Protein AF-A0A7R9ATJ9-F1 (afdb_monomer)

Sequence (323 aa):
MMVIVSMRVIVSVMVIVSMRVIVMWLLVLSDDCGQEHLTKCAQPLRVFTDNSEFGLVSTVEELVQICPDLNQGLHCIDRYTRRCMTEQQRFHFNHLYNGTNIVIHEICREGPYQTEFLRHAPCMQEVRTDYEECAKSYQQKIQKMTELRNTSDSTSSNGGEAKLRTVCCSFQEYLRCSQTAVLMKCGEESAKFTENFLDRVASSLLQLANALVVLSLTAEDGEIEVRILVGYERERELKRERVKKETRDEIERETKNKGHERQYRDERERRNRKKKKDRQESKGKKETQEKETIEEERIEREIKACRRKREKNIRGKKETQEK

Secondary structure (DSSP, 8-state):
-HHHHHHHHHHHHHHHHHHHHHHHHHHHT----SHHHHHHHHGGGGGGTSTTTTT---SHHHHHHHHHHHHHHHHHHHHHHHHHS-HHHHHHHHHHHHHHHHHHHHHSSSSHHHHHHHHHHHHHHHTHHHHHHHHHHHHHHHHHHHHGGGSS-S--TTHHHHHHHHHHHHHHHHHHHHHHHHHHHH-HHHHHHHHHHHHHHHHHHHHHHHHHHHHTTSSS-TTHHHHHHHHHHHHHHHHHHHHHHHHHHHHHHHHHHHHHHHHHHHHHHHHHHHHHHHHHHHHHHHHHHHHHHHHHHHHHHHHHHHHHHHHHHHHHHHHTS--

Mean predicted aligned error: 17.89 Å

Solvent-accessible surface area (backbone atoms only — not comparable to full-atom values): 17261 Å² total; per-residue (Å²): 112,68,69,62,54,52,52,52,51,54,53,52,52,51,53,53,52,50,51,51,52,51,50,51,54,57,58,72,65,62,72,77,69,47,70,67,49,56,51,60,25,49,51,58,49,35,46,77,67,35,47,84,38,31,40,77,56,46,48,71,71,52,44,66,66,47,37,61,50,36,53,49,17,54,53,40,45,55,51,46,38,68,71,66,38,54,74,68,55,31,53,50,50,49,63,31,41,42,40,39,54,49,52,52,55,43,54,65,33,96,48,74,60,24,54,54,46,47,72,39,16,58,54,44,37,71,42,24,70,52,32,37,51,28,46,49,56,33,50,52,56,55,49,55,59,62,61,61,59,82,79,60,82,96,81,56,94,59,57,63,57,55,50,51,49,51,53,54,52,41,47,54,49,30,50,51,46,41,24,49,49,33,34,76,76,63,32,65,70,46,14,55,50,49,40,59,51,46,53,35,37,50,51,17,47,50,46,46,51,48,48,51,54,48,57,70,64,40,80,81,52,93,68,63,69,64,55,60,56,52,49,54,51,52,53,51,49,56,50,50,53,48,51,53,49,53,54,52,55,50,53,51,52,52,52,54,50,55,49,52,52,50,53,54,49,54,54,51,50,51,54,51,53,49,55,52,49,55,51,52,52,54,49,51,53,50,55,51,53,52,52,51,52,53,51,51,56,48,52,51,50,52,51,54,52,51,51,53,53,51,53,52,52,54,52,53,54,54,66,65,73,77,115

Radius of gyration: 47.03 Å; Cα contacts (8 Å, |Δi|>4): 165; chains: 1; bounding box: 96×65×177 Å

Organism: Timema shepardi (NCBI:txid629360)

Structure (mmCIF, N/CA/C/O backbone):
data_AF-A0A7R9ATJ9-F1
#
_entry.id   AF-A0A7R9ATJ9-F1
#
loop_
_atom_site.group_PDB
_atom_site.id
_atom_site.type_symbol
_atom_site.label_atom_id
_atom_site.label_alt_id
_atom_site.label_comp_id
_atom_site.label_asym_id
_atom_site.label_entity_id
_atom_site.label_seq_id
_atom_site.pdbx_PDB_ins_code
_atom_site.Cartn_x
_atom_site.Cartn_y
_atom_site.Cartn_z
_atom_site.occupancy
_atom_site.B_iso_or_equiv
_atom_site.auth_seq_id
_atom_site.auth_comp_id
_atom_site.auth_asym_id
_atom_site.auth_atom_id
_atom_site.pdbx_PDB_model_num
ATOM 1 N N . MET A 1 1 ? 26.937 -40.552 -62.631 1.00 58.06 1 MET A N 1
ATOM 2 C CA . MET A 1 1 ? 27.222 -39.165 -62.187 1.00 58.06 1 MET A CA 1
ATOM 3 C C . MET A 1 1 ? 25.966 -38.398 -61.771 1.00 58.06 1 MET A C 1
ATOM 5 O O . MET A 1 1 ? 25.966 -37.891 -60.660 1.00 58.06 1 MET A O 1
ATOM 9 N N . MET A 1 2 ? 24.890 -38.358 -62.571 1.00 59.72 2 MET A N 1
ATOM 10 C CA . MET A 1 2 ? 23.675 -37.576 -62.245 1.00 59.72 2 MET A CA 1
ATOM 11 C C . MET A 1 2 ? 23.005 -37.955 -60.909 1.00 59.72 2 MET A C 1
ATOM 13 O O . MET A 1 2 ? 22.681 -37.072 -60.125 1.00 59.72 2 MET A O 1
ATOM 17 N N . VAL A 1 3 ? 22.902 -39.248 -60.580 1.00 60.78 3 VAL A N 1
ATOM 18 C CA . VAL A 1 3 ? 22.277 -39.725 -59.323 1.00 60.78 3 VAL A CA 1
ATOM 19 C C . VAL A 1 3 ? 23.015 -39.238 -58.064 1.00 60.78 3 VAL A C 1
ATOM 21 O O . VAL A 1 3 ? 22.397 -38.893 -57.060 1.00 60.78 3 VAL A O 1
ATOM 24 N N . ILE A 1 4 ? 24.346 -39.139 -58.133 1.00 65.38 4 ILE A N 1
ATOM 25 C CA . ILE A 1 4 ? 25.195 -38.699 -57.014 1.00 65.38 4 ILE A CA 1
ATOM 26 C C . ILE A 1 4 ? 25.041 -37.189 -56.781 1.00 65.38 4 ILE A C 1
ATOM 28 O O . ILE A 1 4 ? 25.052 -36.730 -55.640 1.00 65.38 4 ILE A O 1
ATOM 32 N N . VAL A 1 5 ? 24.867 -36.416 -57.857 1.00 68.25 5 VAL A N 1
ATOM 33 C CA . VAL A 1 5 ? 24.616 -34.970 -57.779 1.00 68.25 5 VAL A CA 1
ATOM 34 C C . VAL A 1 5 ? 23.243 -34.710 -57.158 1.00 68.25 5 VAL A C 1
ATOM 36 O O . VAL A 1 5 ? 23.140 -33.904 -56.238 1.00 68.25 5 VAL A O 1
ATOM 39 N N . SER A 1 6 ? 22.214 -35.460 -57.562 1.00 71.19 6 SER A N 1
ATOM 40 C CA . SER A 1 6 ? 20.868 -35.347 -56.987 1.00 71.19 6 SER A CA 1
ATOM 41 C C . SER A 1 6 ? 20.822 -35.707 -55.497 1.00 71.19 6 SER A C 1
ATOM 43 O O . SER A 1 6 ? 20.226 -34.964 -54.721 1.00 71.19 6 SER A O 1
ATOM 45 N N . MET A 1 7 ? 21.503 -36.775 -55.055 1.00 70.94 7 MET A N 1
ATOM 46 C CA . MET A 1 7 ? 21.584 -37.109 -53.621 1.00 70.94 7 MET A CA 1
ATOM 47 C C . MET A 1 7 ? 22.279 -36.014 -52.802 1.00 70.94 7 MET A C 1
ATOM 49 O O . MET A 1 7 ? 21.826 -35.693 -5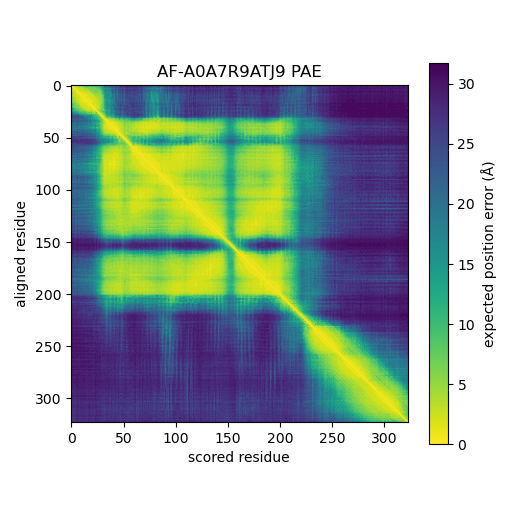1.707 1.00 70.94 7 MET A O 1
ATOM 53 N N . ARG A 1 8 ? 23.345 -35.399 -53.329 1.00 79.19 8 ARG A N 1
ATOM 54 C CA . ARG A 1 8 ? 24.054 -34.307 -52.641 1.00 79.19 8 ARG A CA 1
ATOM 55 C C . ARG A 1 8 ? 23.192 -33.058 -52.470 1.00 79.19 8 ARG A C 1
ATOM 57 O O . ARG A 1 8 ? 23.232 -32.440 -51.408 1.00 79.19 8 ARG A O 1
ATOM 64 N N . VAL A 1 9 ? 22.386 -32.722 -53.477 1.00 80.56 9 VAL A N 1
ATOM 65 C CA . VAL A 1 9 ? 21.443 -31.595 -53.407 1.00 80.56 9 VAL A CA 1
ATOM 66 C C . VAL A 1 9 ? 20.355 -31.862 -52.365 1.00 80.56 9 VAL A C 1
ATOM 68 O O . VAL A 1 9 ? 20.088 -31.000 -51.533 1.00 80.56 9 VAL A O 1
ATOM 71 N N . ILE A 1 10 ? 19.782 -33.070 -52.338 1.00 82.81 10 ILE A N 1
ATOM 72 C CA . ILE A 1 10 ? 18.728 -33.436 -51.377 1.00 82.81 10 ILE A CA 1
ATOM 73 C C . ILE A 1 10 ? 19.249 -33.394 -49.933 1.00 82.81 10 ILE A C 1
ATOM 75 O O . ILE A 1 10 ? 18.601 -32.811 -49.064 1.00 82.81 10 ILE A O 1
ATOM 79 N N . VAL A 1 11 ? 20.439 -33.950 -49.677 1.00 82.12 11 VAL A N 1
ATOM 80 C CA . VAL A 1 11 ? 21.060 -33.926 -48.341 1.00 82.12 11 VAL A CA 1
ATOM 81 C C . VAL A 1 11 ? 21.343 -32.489 -47.893 1.00 82.12 11 VAL A C 1
ATOM 83 O O . VAL A 1 11 ? 21.057 -32.139 -46.752 1.00 82.12 11 VAL A O 1
ATOM 86 N N . SER A 1 12 ? 21.838 -31.632 -48.791 1.00 84.19 12 SER A N 1
ATOM 87 C CA . SER A 1 12 ? 22.091 -30.221 -48.477 1.00 84.19 12 SER A CA 1
ATOM 88 C C . SER A 1 12 ? 20.807 -29.469 -48.115 1.00 84.19 12 SER A C 1
ATOM 90 O O . SER A 1 12 ? 20.779 -28.763 -47.108 1.00 84.19 12 SER A O 1
ATOM 92 N N . VAL A 1 13 ? 19.720 -29.673 -48.866 1.00 86.94 13 VAL A N 1
ATOM 93 C CA . VAL A 1 13 ? 18.420 -29.049 -48.574 1.00 86.94 13 VAL A CA 1
ATOM 94 C C . VAL A 1 13 ? 17.867 -29.526 -47.229 1.00 86.94 13 VAL A C 1
ATOM 96 O O . VAL A 1 13 ? 17.414 -28.699 -46.440 1.00 86.94 13 VAL A O 1
ATOM 99 N N . MET A 1 14 ? 17.955 -30.823 -46.917 1.00 83.62 14 MET A N 1
ATOM 100 C CA . MET A 1 14 ? 17.479 -31.343 -45.630 1.00 83.62 14 MET A CA 1
ATOM 101 C C . MET A 1 14 ? 18.255 -30.780 -44.436 1.00 83.62 14 MET A C 1
ATOM 103 O O . MET A 1 14 ? 17.630 -30.413 -43.445 1.00 83.62 14 MET A O 1
ATOM 107 N N . VAL A 1 15 ? 19.580 -30.630 -44.546 1.00 88.25 15 VAL A N 1
ATOM 108 C CA . VAL A 1 15 ? 20.411 -30.017 -43.492 1.00 88.25 15 VAL A CA 1
ATOM 109 C C . VAL A 1 15 ? 20.055 -28.542 -43.283 1.00 88.25 15 VAL A C 1
ATOM 111 O O . VAL A 1 15 ? 19.992 -28.069 -42.148 1.00 88.25 15 VAL A O 1
ATOM 114 N N . ILE A 1 16 ? 19.787 -27.800 -44.361 1.00 86.56 16 ILE A N 1
ATOM 115 C CA . ILE A 1 16 ? 19.386 -26.388 -44.268 1.00 86.56 16 ILE A CA 1
ATOM 116 C C . ILE A 1 16 ? 18.011 -26.264 -43.601 1.00 86.56 16 ILE A C 1
ATOM 118 O O . ILE A 1 16 ? 17.828 -25.415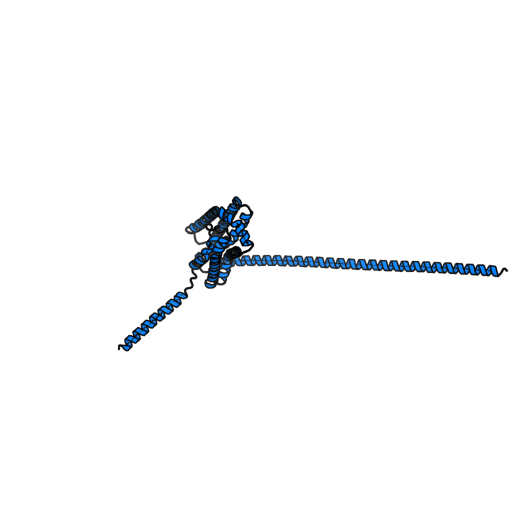 -42.728 1.00 86.56 16 ILE A O 1
ATOM 122 N N . VAL A 1 17 ? 17.052 -27.118 -43.971 1.00 87.12 17 VAL A N 1
ATOM 123 C CA . VAL A 1 17 ? 15.709 -27.129 -43.372 1.00 87.12 17 VAL A CA 1
ATOM 124 C C . VAL A 1 17 ? 15.774 -27.527 -41.899 1.00 87.12 17 VAL A C 1
ATOM 126 O O . VAL A 1 17 ? 15.180 -26.844 -41.069 1.00 87.12 17 VAL A O 1
ATOM 129 N N . SER A 1 18 ? 16.543 -28.558 -41.537 1.00 83.50 18 SER A N 1
ATOM 130 C CA . SER A 1 18 ? 16.691 -28.968 -40.138 1.00 83.50 18 SER A CA 1
ATOM 131 C C . SER A 1 18 ? 17.362 -27.885 -39.295 1.00 83.50 18 SER A C 1
ATOM 133 O O . SER A 1 18 ? 16.886 -27.591 -38.205 1.00 83.50 18 SER A O 1
ATOM 135 N N . MET A 1 19 ? 18.407 -27.224 -39.806 1.00 82.44 19 MET A N 1
ATOM 136 C CA . MET A 1 19 ? 19.040 -26.091 -39.122 1.00 82.44 19 MET A CA 1
ATOM 137 C C . MET A 1 19 ? 18.072 -24.918 -38.939 1.00 82.44 19 MET A C 1
ATOM 139 O O . MET A 1 19 ? 18.033 -24.327 -37.867 1.00 82.44 19 MET A O 1
ATOM 143 N N . ARG A 1 20 ? 17.242 -24.602 -39.942 1.00 83.62 20 ARG A N 1
ATOM 144 C CA . ARG A 1 20 ? 16.202 -23.561 -39.834 1.00 83.62 20 ARG A CA 1
ATOM 145 C C . ARG A 1 20 ? 15.162 -23.908 -38.768 1.00 83.62 20 ARG A C 1
ATOM 147 O O . ARG A 1 20 ? 14.797 -23.035 -37.988 1.00 83.62 20 ARG A O 1
ATOM 154 N N . VAL A 1 21 ? 14.724 -25.166 -38.705 1.00 82.62 21 VAL A N 1
ATOM 155 C CA . VAL A 1 21 ? 13.774 -25.651 -37.690 1.00 82.62 21 VAL A CA 1
ATOM 156 C C . VAL A 1 21 ? 14.395 -25.612 -36.292 1.00 82.62 21 VAL A C 1
ATOM 158 O O . VAL A 1 21 ? 13.744 -25.144 -35.364 1.00 82.62 21 VAL A O 1
ATOM 161 N N . ILE A 1 22 ? 15.658 -26.024 -36.144 1.00 80.25 22 ILE A N 1
ATOM 162 C CA . ILE A 1 22 ? 16.394 -25.986 -34.870 1.00 80.25 22 ILE A CA 1
ATOM 163 C C . ILE A 1 22 ? 16.614 -24.541 -34.404 1.00 80.25 22 ILE A C 1
ATOM 165 O O . ILE A 1 22 ? 16.367 -24.236 -33.244 1.00 80.25 22 ILE A O 1
ATOM 169 N N . VAL A 1 23 ? 17.020 -23.632 -35.296 1.00 76.44 23 VAL A N 1
ATOM 170 C CA . VAL A 1 23 ? 17.193 -22.204 -34.975 1.00 76.44 23 VAL A CA 1
ATOM 171 C C . VAL A 1 23 ? 15.856 -21.560 -34.605 1.00 76.44 23 VAL A C 1
ATOM 173 O O . VAL A 1 23 ? 15.795 -20.802 -33.646 1.00 76.44 23 VAL A O 1
ATOM 176 N N . MET A 1 24 ? 14.767 -21.894 -35.302 1.00 69.25 24 MET A N 1
ATOM 177 C CA . MET A 1 24 ? 13.427 -21.409 -34.963 1.00 69.25 24 MET A CA 1
ATOM 178 C C . MET A 1 24 ? 12.946 -21.953 -33.608 1.00 69.25 24 MET A C 1
ATOM 180 O O . MET A 1 24 ? 12.386 -21.199 -32.821 1.00 69.25 24 MET A O 1
ATOM 184 N N . TRP A 1 25 ? 13.224 -23.221 -33.291 1.00 69.06 25 TRP A N 1
ATOM 185 C CA . TRP A 1 25 ? 12.975 -23.799 -31.965 1.00 69.06 25 TRP A CA 1
ATOM 186 C C . TRP A 1 25 ? 13.804 -23.128 -30.861 1.00 69.06 25 TRP A C 1
ATOM 188 O O . TRP A 1 25 ? 13.274 -22.853 -29.788 1.00 69.06 25 TRP A O 1
ATOM 198 N N . LEU A 1 26 ? 15.078 -22.820 -31.125 1.00 58.72 26 LEU A N 1
ATOM 199 C CA . LEU A 1 26 ? 15.955 -22.113 -30.185 1.00 58.72 26 LEU A CA 1
ATOM 200 C C . LEU A 1 26 ? 15.514 -20.659 -29.961 1.00 58.72 26 LEU A C 1
ATOM 202 O O . LEU A 1 26 ? 15.586 -20.174 -28.837 1.00 58.72 26 LEU A O 1
ATOM 206 N N . LEU A 1 27 ? 15.008 -19.977 -30.993 1.00 56.59 27 LEU A N 1
ATOM 207 C CA . LEU A 1 27 ? 14.483 -18.611 -30.878 1.00 56.59 27 LEU A CA 1
ATOM 208 C C . LEU A 1 27 ? 13.169 -18.547 -30.087 1.00 56.59 27 LEU A C 1
ATOM 210 O O . LEU A 1 27 ? 12.958 -17.598 -29.341 1.00 56.59 27 LEU A O 1
ATOM 214 N N . VAL A 1 28 ? 12.305 -19.563 -30.194 1.00 57.53 28 VAL A N 1
ATOM 215 C CA . VAL A 1 28 ? 11.043 -19.648 -29.427 1.00 57.53 28 VAL A CA 1
ATOM 216 C C . VAL A 1 28 ? 11.284 -19.850 -27.917 1.00 57.53 28 VAL A C 1
ATOM 218 O O . VAL A 1 28 ? 10.409 -19.550 -27.110 1.00 57.53 28 VAL A O 1
ATOM 221 N N . LEU A 1 29 ? 12.482 -20.298 -27.521 1.00 54.94 29 LEU A N 1
ATOM 222 C CA . LEU A 1 29 ? 12.925 -20.436 -26.125 1.00 54.94 29 LEU A CA 1
ATOM 223 C C . LEU A 1 29 ? 13.593 -19.174 -25.554 1.00 54.94 29 LEU A C 1
ATOM 225 O O . LEU A 1 29 ? 14.040 -19.199 -24.408 1.00 54.94 29 LEU A O 1
ATOM 229 N N . SER A 1 30 ? 13.659 -18.078 -26.317 1.00 55.47 30 SER A N 1
ATOM 230 C CA . SER A 1 30 ? 14.059 -16.776 -25.783 1.00 55.47 30 SER A CA 1
ATOM 231 C C . SER A 1 30 ? 12.986 -16.267 -24.825 1.00 55.47 30 SER A C 1
ATOM 233 O O . SER A 1 30 ? 12.046 -15.582 -25.226 1.00 55.47 30 SER A O 1
ATOM 235 N N . ASP A 1 31 ? 13.132 -16.606 -23.550 1.00 59.31 31 ASP A N 1
ATOM 236 C CA . ASP A 1 31 ? 12.335 -16.013 -22.494 1.00 59.31 31 ASP A CA 1
ATOM 237 C C . ASP A 1 31 ? 12.673 -14.534 -22.352 1.00 59.31 31 ASP A C 1
ATOM 239 O O . ASP A 1 31 ? 13.778 -14.169 -21.951 1.00 59.31 31 ASP A O 1
ATOM 243 N N . ASP A 1 32 ? 11.709 -13.681 -22.702 1.00 69.69 32 ASP A N 1
ATOM 244 C CA . ASP A 1 32 ? 11.809 -12.233 -22.551 1.00 69.69 32 ASP A CA 1
ATOM 245 C C . ASP A 1 32 ? 11.694 -11.870 -21.060 1.00 69.69 32 ASP A C 1
ATOM 247 O O . ASP A 1 32 ? 10.651 -11.467 -20.541 1.00 69.69 32 ASP A O 1
ATOM 251 N N . CYS A 1 33 ? 12.786 -12.108 -20.334 1.00 80.12 33 CYS A N 1
ATOM 252 C CA . CYS A 1 33 ? 12.996 -11.686 -18.952 1.00 80.12 33 CYS A CA 1
ATOM 253 C C . CYS A 1 33 ? 13.596 -10.272 -18.876 1.00 80.12 33 CYS A C 1
ATOM 255 O O . CYS A 1 33 ? 14.267 -9.920 -17.906 1.00 80.12 33 CYS A O 1
ATOM 257 N N . GLY A 1 34 ? 13.383 -9.463 -19.918 1.00 75.19 34 GLY A N 1
ATOM 258 C CA . GLY A 1 34 ? 13.803 -8.074 -19.956 1.00 75.19 34 GLY A CA 1
ATOM 259 C C . GLY A 1 34 ? 12.913 -7.169 -19.102 1.00 75.19 34 GLY A C 1
ATOM 260 O O . GLY A 1 34 ? 11.724 -7.420 -18.895 1.00 75.19 34 GLY A O 1
ATOM 261 N N . GLN A 1 35 ? 13.477 -6.038 -18.673 1.00 70.56 35 GLN A N 1
ATOM 262 C CA . GLN A 1 35 ? 12.738 -4.983 -17.962 1.00 70.56 35 GLN A CA 1
ATOM 263 C C . GLN A 1 35 ? 11.580 -4.407 -18.792 1.00 70.56 35 GLN A C 1
ATOM 265 O O . GLN A 1 35 ? 10.575 -3.946 -18.246 1.00 70.56 35 GLN A O 1
ATOM 270 N N . GLU A 1 36 ? 11.693 -4.461 -20.119 1.00 76.75 36 GLU A N 1
ATOM 271 C CA . GLU A 1 36 ? 10.639 -4.047 -21.043 1.00 76.75 36 GLU A CA 1
ATOM 272 C C . GLU A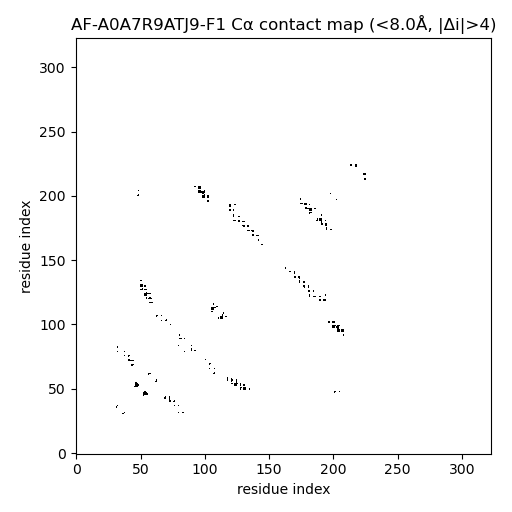 1 36 ? 9.369 -4.890 -20.865 1.00 76.75 36 GLU A C 1
ATOM 274 O O . GLU A 1 36 ? 8.263 -4.347 -20.830 1.00 76.75 36 GLU A O 1
ATOM 279 N N . HIS A 1 37 ? 9.511 -6.205 -20.683 1.00 81.12 37 HIS A N 1
ATOM 280 C CA . HIS A 1 37 ? 8.378 -7.101 -20.487 1.00 81.12 37 HIS A CA 1
ATOM 281 C C . HIS A 1 37 ? 7.674 -6.841 -19.149 1.00 81.12 37 HIS A C 1
ATOM 283 O O . HIS A 1 37 ? 6.449 -6.719 -19.111 1.00 81.12 37 HIS A O 1
ATOM 289 N N . LEU A 1 38 ? 8.436 -6.637 -18.068 1.00 82.00 38 LEU A N 1
ATOM 290 C CA . LEU A 1 38 ? 7.869 -6.241 -16.776 1.00 82.00 38 LEU A CA 1
ATOM 291 C C . LEU A 1 38 ? 7.149 -4.883 -16.857 1.00 82.00 38 LEU A C 1
ATOM 293 O O . LEU A 1 38 ? 6.062 -4.721 -16.302 1.00 82.00 38 LEU A O 1
ATOM 297 N N . THR A 1 39 ? 7.713 -3.925 -17.598 1.00 81.75 39 THR A N 1
ATOM 298 C CA . THR A 1 39 ? 7.100 -2.605 -17.824 1.00 81.75 39 THR A CA 1
ATOM 299 C C . THR A 1 39 ? 5.772 -2.720 -18.573 1.00 81.75 39 THR A C 1
ATOM 301 O O . THR A 1 39 ? 4.808 -2.051 -18.202 1.00 81.75 39 THR A O 1
ATOM 304 N N . LYS A 1 40 ? 5.688 -3.601 -19.580 1.00 84.62 40 LYS A N 1
ATOM 305 C CA . LYS A 1 40 ? 4.433 -3.908 -20.286 1.00 84.62 40 LYS A CA 1
ATOM 306 C C . LYS A 1 40 ? 3.394 -4.512 -19.342 1.00 84.62 40 LYS A C 1
ATOM 308 O O . LYS A 1 40 ? 2.246 -4.082 -19.363 1.00 84.62 40 LYS A O 1
ATOM 313 N N . CYS A 1 41 ? 3.791 -5.439 -18.466 1.00 88.31 41 CYS A N 1
ATOM 314 C CA . CYS A 1 41 ? 2.875 -5.997 -17.469 1.00 88.31 41 CYS A CA 1
ATOM 315 C C . CYS A 1 41 ? 2.327 -4.932 -16.499 1.00 88.31 41 CYS A C 1
ATOM 317 O O . CYS A 1 41 ? 1.179 -5.023 -16.071 1.00 88.31 41 CYS A O 1
ATOM 319 N N . ALA A 1 42 ? 3.142 -3.936 -16.137 1.00 85.44 42 ALA A N 1
ATOM 320 C CA . ALA A 1 42 ? 2.766 -2.888 -15.192 1.00 85.44 42 ALA A CA 1
ATOM 321 C C . ALA A 1 42 ? 1.966 -1.731 -15.819 1.00 85.44 42 ALA A C 1
ATOM 323 O O . ALA A 1 42 ? 1.430 -0.902 -15.085 1.00 85.44 42 ALA A O 1
ATOM 324 N N . GLN A 1 43 ? 1.867 -1.658 -17.150 1.00 84.38 43 GLN A N 1
ATOM 325 C CA . GLN A 1 43 ? 1.200 -0.559 -17.851 1.00 84.38 43 GLN A CA 1
ATOM 326 C C . GLN A 1 43 ? -0.257 -0.334 -17.400 1.00 84.38 43 GLN A C 1
ATOM 328 O O . GLN A 1 43 ? -0.578 0.816 -17.108 1.00 84.38 43 GLN A O 1
ATOM 333 N N . PRO A 1 44 ? -1.127 -1.357 -17.268 1.00 85.12 44 PRO A N 1
ATOM 334 C CA . PRO A 1 44 ? -2.520 -1.139 -16.856 1.00 85.12 44 PRO A CA 1
ATOM 335 C C . PRO A 1 44 ? -2.656 -0.561 -15.445 1.00 85.12 44 PRO A C 1
ATOM 337 O O . PRO A 1 44 ? -3.632 0.103 -15.119 1.00 85.12 44 PRO A O 1
ATOM 340 N N . LEU A 1 45 ? -1.656 -0.792 -14.594 1.00 83.06 45 LEU A N 1
ATOM 341 C CA . LEU A 1 45 ? -1.650 -0.330 -13.210 1.00 83.06 45 LEU A CA 1
ATOM 342 C C . LEU A 1 45 ? -1.393 1.179 -13.116 1.00 83.06 45 LEU A C 1
ATOM 344 O O . LEU A 1 45 ? -1.569 1.754 -12.044 1.00 83.06 45 LEU A O 1
ATOM 348 N N . ARG A 1 46 ? -0.980 1.835 -14.211 1.00 76.19 46 ARG A N 1
ATOM 349 C CA . ARG A 1 46 ? -0.688 3.277 -14.246 1.00 76.19 46 ARG A CA 1
ATOM 350 C C . ARG A 1 46 ? -1.858 4.142 -13.807 1.00 76.19 46 ARG A C 1
ATOM 352 O O . ARG A 1 46 ? -1.632 5.093 -13.079 1.00 76.19 46 ARG A O 1
ATOM 359 N N . VAL A 1 47 ? -3.090 3.704 -14.026 1.00 74.75 47 VAL A N 1
ATOM 360 C CA . VAL A 1 47 ? -4.282 4.439 -13.581 1.00 74.75 47 VAL A CA 1
ATOM 361 C C . VAL A 1 47 ? -4.339 4.720 -12.069 1.00 74.75 47 VAL A C 1
ATOM 363 O O . VAL A 1 47 ? -4.868 5.740 -11.643 1.00 74.75 47 VAL A O 1
ATOM 366 N N . PHE A 1 48 ? -3.773 3.845 -11.230 1.00 72.56 48 PHE A N 1
ATOM 367 C CA . PHE A 1 48 ? -3.741 4.048 -9.773 1.00 72.56 48 PHE A CA 1
ATOM 368 C C . PHE A 1 48 ? -2.432 4.651 -9.276 1.00 72.56 48 PHE A C 1
ATOM 370 O O . PHE A 1 48 ? -2.265 4.883 -8.080 1.00 72.56 48 PHE A O 1
ATOM 377 N N . THR A 1 49 ? -1.467 4.825 -10.172 1.00 65.50 49 THR A N 1
ATOM 378 C CA . THR A 1 49 ? -0.057 4.939 -9.801 1.00 65.50 49 THR A CA 1
ATOM 379 C C . THR A 1 49 ? 0.656 6.096 -10.473 1.00 65.50 49 THR A C 1
ATOM 381 O O . THR A 1 49 ? 1.624 6.626 -9.929 1.00 65.50 49 THR A O 1
ATOM 384 N N . ASP A 1 50 ? 0.149 6.521 -11.621 1.00 67.25 50 ASP A N 1
ATOM 385 C CA . ASP A 1 50 ? 0.469 7.772 -12.263 1.00 67.25 50 ASP A CA 1
ATOM 386 C C . ASP A 1 50 ? -0.456 8.850 -11.703 1.00 67.25 50 ASP A C 1
ATOM 388 O O . ASP A 1 50 ? -1.678 8.750 -11.752 1.00 67.25 50 ASP A O 1
ATOM 392 N N . ASN A 1 51 ? 0.145 9.906 -11.173 1.00 63.34 51 ASN A N 1
ATOM 393 C CA . ASN A 1 51 ? -0.561 11.021 -10.551 1.00 63.34 51 ASN A CA 1
ATOM 394 C C . ASN A 1 51 ? -1.429 11.807 -11.538 1.00 63.34 51 ASN A C 1
ATOM 396 O O . ASN A 1 51 ? -2.353 12.492 -11.116 1.00 63.34 51 ASN A O 1
ATOM 400 N N . SER A 1 52 ? -1.131 11.696 -12.835 1.00 59.91 52 SER A N 1
ATOM 401 C CA . SER A 1 52 ? -1.926 12.290 -13.911 1.00 59.91 52 SER A CA 1
ATOM 402 C C . SER A 1 52 ? -3.131 11.436 -14.317 1.00 59.91 52 SER A C 1
ATOM 404 O O . SER A 1 52 ? -4.075 11.946 -14.911 1.00 59.91 52 SER A O 1
ATOM 406 N N . GLU A 1 53 ? -3.137 10.145 -13.988 1.00 59.19 53 GLU A N 1
ATOM 407 C CA . GLU A 1 53 ? -4.259 9.230 -14.246 1.00 59.19 53 GLU A CA 1
ATOM 408 C C . GLU A 1 53 ? -5.030 8.885 -12.962 1.00 59.19 53 GLU A C 1
ATOM 410 O O . GLU A 1 53 ? -6.136 8.340 -12.999 1.00 59.19 53 GLU A O 1
ATOM 415 N N . PHE A 1 54 ? -4.476 9.278 -11.818 1.00 64.38 54 PHE A N 1
ATOM 416 C CA . PHE A 1 54 ? -5.076 9.138 -10.509 1.00 64.38 54 PHE A CA 1
ATOM 417 C C . PHE A 1 54 ? -6.402 9.907 -10.428 1.00 64.38 54 PHE A C 1
ATOM 419 O O . PHE A 1 54 ? -6.459 11.112 -10.678 1.00 64.38 54 PHE A O 1
ATOM 426 N N . GLY A 1 55 ? -7.482 9.209 -10.071 1.00 63.53 55 GLY A N 1
ATOM 427 C CA . GLY A 1 55 ? -8.829 9.790 -10.007 1.00 63.53 55 GLY A CA 1
ATOM 428 C C . GLY A 1 55 ? -9.625 9.715 -11.316 1.00 63.53 55 GLY A C 1
ATOM 429 O O . GLY A 1 55 ? -10.700 10.298 -11.395 1.00 63.53 55 GLY A O 1
ATOM 430 N N . LEU A 1 56 ? -9.144 8.985 -12.332 1.00 61.41 56 LEU A N 1
ATOM 431 C CA . LEU A 1 56 ? -9.921 8.677 -13.546 1.00 61.41 56 LEU A CA 1
ATOM 432 C C . LEU A 1 56 ? -11.043 7.650 -13.332 1.00 61.41 56 LEU A C 1
ATOM 434 O O . LEU A 1 56 ? -11.839 7.436 -14.238 1.00 61.41 56 LEU A O 1
ATOM 438 N N . VAL A 1 57 ? -11.090 7.009 -12.164 1.00 76.38 57 VAL A N 1
ATOM 439 C CA . VAL A 1 57 ? -12.089 5.995 -11.827 1.00 76.38 57 VAL A CA 1
ATOM 440 C C . VAL A 1 57 ? -12.870 6.465 -10.609 1.00 76.38 57 VAL A C 1
ATOM 442 O O . VAL A 1 57 ? -12.342 6.456 -9.496 1.00 76.38 57 VAL A O 1
ATOM 445 N N . SER A 1 58 ? -14.115 6.882 -10.821 1.00 78.62 58 SER A N 1
ATOM 446 C CA . SER A 1 58 ? -15.023 7.359 -9.776 1.00 78.62 58 SER A CA 1
ATOM 447 C C . SER A 1 58 ? -16.359 6.624 -9.722 1.00 78.62 58 SER A C 1
ATOM 449 O O . SER A 1 58 ? -17.136 6.841 -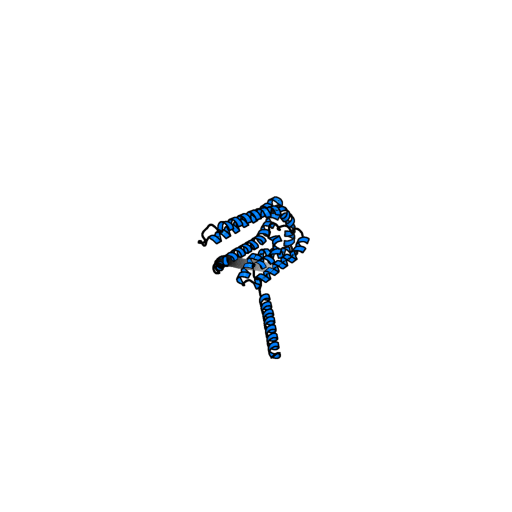8.790 1.00 78.62 58 SER A O 1
ATOM 451 N N . THR A 1 59 ? -16.602 5.699 -10.652 1.00 86.00 59 THR A N 1
ATOM 452 C CA . THR A 1 59 ? -17.856 4.940 -10.741 1.00 86.00 59 THR A CA 1
ATOM 453 C C . THR A 1 59 ? -17.644 3.426 -10.777 1.00 86.00 59 THR A C 1
ATOM 455 O O . THR A 1 59 ? -16.563 2.919 -11.089 1.00 86.00 59 THR A O 1
ATOM 458 N N . VAL A 1 60 ? -18.704 2.679 -10.451 1.00 88.31 60 VAL A N 1
ATOM 459 C CA . VAL A 1 60 ? -18.705 1.209 -10.545 1.00 88.31 60 VAL A CA 1
ATOM 460 C C . VAL A 1 60 ? -18.533 0.778 -12.000 1.00 88.31 60 VAL A C 1
ATOM 462 O O . VAL A 1 60 ? -17.821 -0.179 -12.287 1.00 88.31 60 VAL A O 1
ATOM 465 N N . GLU A 1 61 ? -19.156 1.498 -12.926 1.00 89.00 61 GLU A N 1
ATOM 466 C CA . GLU A 1 61 ? -19.117 1.222 -14.357 1.00 89.00 61 GLU A CA 1
ATOM 467 C C . GLU A 1 61 ? -17.689 1.331 -14.905 1.00 89.00 61 GLU A C 1
ATOM 469 O O . GLU A 1 61 ? -17.240 0.448 -15.636 1.00 89.00 61 GLU A O 1
ATOM 474 N N . GLU A 1 62 ? -16.948 2.363 -14.497 1.00 87.69 62 GLU A N 1
ATOM 475 C CA . GLU A 1 62 ? -15.531 2.520 -14.843 1.00 87.69 62 GLU A CA 1
ATOM 476 C C . GLU A 1 62 ? -14.673 1.407 -14.230 1.00 87.69 62 GLU A C 1
ATOM 478 O O . GLU A 1 62 ? -13.815 0.848 -14.916 1.00 87.69 62 GLU A O 1
ATOM 483 N N . LEU A 1 63 ? -14.940 1.018 -12.973 1.00 89.44 63 LEU A N 1
ATOM 484 C CA . LEU A 1 63 ? -14.260 -0.116 -12.337 1.00 89.44 63 LEU A CA 1
ATOM 485 C C . LEU A 1 63 ? -14.468 -1.419 -13.114 1.00 89.44 63 LEU A C 1
ATOM 487 O O . LEU A 1 63 ? -13.508 -2.148 -13.361 1.00 89.44 63 LEU A O 1
ATOM 491 N N . VAL A 1 64 ? -15.697 -1.702 -13.548 1.00 90.81 64 VAL A N 1
ATOM 492 C CA . VAL A 1 64 ? -16.020 -2.900 -14.337 1.00 90.81 64 VAL A CA 1
ATOM 493 C C . VAL A 1 64 ? -15.239 -2.934 -15.653 1.00 90.81 64 VAL A C 1
ATOM 495 O O . VAL A 1 64 ? -14.828 -4.014 -16.079 1.00 90.81 64 VAL A O 1
ATOM 498 N N . GLN A 1 65 ? -14.994 -1.780 -16.279 1.00 90.44 65 GLN A N 1
ATOM 499 C CA . GLN A 1 65 ? -14.228 -1.716 -17.525 1.00 90.44 65 GLN A CA 1
ATOM 500 C C . GLN A 1 65 ? -12.727 -1.922 -17.321 1.00 90.44 65 GLN A C 1
ATOM 502 O O . GLN A 1 65 ? -12.102 -2.605 -18.127 1.00 90.44 65 GLN A O 1
ATOM 507 N N . ILE A 1 66 ? -12.148 -1.375 -16.251 1.00 89.94 66 ILE A N 1
ATOM 508 C CA . ILE A 1 66 ? -10.690 -1.380 -16.054 1.00 89.94 66 ILE A CA 1
ATOM 509 C C . ILE A 1 66 ? -10.173 -2.603 -15.288 1.00 89.94 66 ILE A C 1
ATOM 511 O O . ILE A 1 66 ? -9.036 -3.039 -15.471 1.00 89.94 66 ILE A O 1
ATOM 515 N N . CYS A 1 67 ? -11.000 -3.205 -14.433 1.00 92.94 67 CYS A N 1
ATOM 516 C CA . CYS A 1 67 ? -10.605 -4.346 -13.613 1.00 92.94 67 CYS A CA 1
ATOM 517 C C . CYS A 1 67 ? -10.104 -5.579 -14.382 1.00 92.94 67 CYS A C 1
ATOM 519 O O . CYS A 1 67 ? -9.182 -6.232 -13.879 1.00 92.94 67 CYS A O 1
ATOM 521 N N . PRO A 1 68 ? -10.628 -5.932 -15.571 1.00 94.56 68 PRO A N 1
ATOM 522 C CA . PRO A 1 68 ? -10.036 -6.976 -16.404 1.00 94.56 68 PRO A CA 1
ATOM 523 C C . PRO A 1 68 ? -8.562 -6.709 -16.738 1.00 94.56 68 PRO A C 1
ATOM 525 O O . PRO A 1 68 ? -7.727 -7.593 -16.532 1.00 94.56 68 PRO A O 1
ATOM 528 N N . ASP A 1 69 ? -8.228 -5.485 -17.152 1.00 92.12 69 ASP A N 1
ATOM 529 C CA . ASP A 1 69 ? -6.868 -5.100 -17.547 1.00 92.12 69 ASP A CA 1
ATOM 530 C C . ASP A 1 69 ? -5.917 -5.080 -16.347 1.00 92.12 69 ASP A C 1
ATOM 532 O O . ASP A 1 69 ? -4.785 -5.568 -16.422 1.00 92.12 69 ASP A O 1
ATOM 536 N N . LEU A 1 70 ? -6.388 -4.591 -15.196 1.00 91.12 70 LEU A N 1
ATOM 537 C CA . LEU A 1 70 ? -5.610 -4.598 -13.956 1.00 91.12 70 LEU A CA 1
ATOM 538 C C . LEU A 1 70 ? -5.275 -6.019 -13.520 1.00 91.12 70 LEU A C 1
ATOM 540 O O . LEU A 1 70 ? -4.110 -6.331 -13.282 1.00 91.12 70 LEU A O 1
ATOM 544 N N . ASN A 1 71 ? -6.280 -6.897 -13.451 1.00 93.75 71 ASN A N 1
ATOM 545 C CA . ASN A 1 71 ? -6.074 -8.291 -13.065 1.00 93.75 71 ASN A CA 1
ATOM 546 C C . ASN A 1 71 ? -5.179 -9.020 -14.077 1.00 93.75 71 ASN A C 1
ATOM 548 O O . ASN A 1 71 ? -4.343 -9.836 -13.685 1.00 93.75 71 ASN A O 1
ATOM 552 N N . GLN A 1 72 ? -5.295 -8.706 -15.370 1.00 94.25 72 GLN A N 1
ATOM 553 C CA . GLN A 1 72 ? -4.387 -9.230 -16.387 1.00 94.25 72 GLN A CA 1
ATOM 554 C C . GLN A 1 72 ? -2.941 -8.771 -16.147 1.00 94.25 72 GLN A C 1
ATOM 556 O O . GLN A 1 72 ? -2.025 -9.595 -16.235 1.00 94.25 72 GLN A O 1
ATOM 561 N N . GLY A 1 73 ? -2.733 -7.502 -15.786 1.00 91.12 73 GLY A N 1
ATOM 562 C CA . GLY A 1 73 ? -1.437 -6.960 -15.372 1.00 91.12 73 GLY A CA 1
ATOM 563 C C . GLY A 1 73 ? -0.867 -7.676 -14.144 1.00 91.12 73 GLY A C 1
ATOM 564 O O . GLY A 1 73 ? 0.266 -8.162 -14.191 1.00 91.12 73 GLY A O 1
ATOM 565 N N . LEU A 1 74 ? -1.674 -7.856 -13.088 1.00 91.25 74 LEU A N 1
ATOM 566 C CA . LEU A 1 74 ? -1.298 -8.618 -11.885 1.00 91.25 74 LEU A CA 1
ATOM 567 C C . LEU A 1 74 ? -0.843 -10.046 -12.246 1.00 91.25 74 LEU A C 1
ATOM 569 O O . LEU A 1 74 ? 0.212 -10.507 -11.807 1.00 91.25 74 LEU A O 1
ATOM 573 N N . HIS A 1 75 ? -1.604 -10.745 -13.094 1.00 93.88 75 HIS A N 1
ATOM 574 C CA . HIS A 1 75 ? -1.270 -12.096 -13.555 1.00 93.88 75 HIS A CA 1
ATOM 575 C C . HIS A 1 75 ? -0.041 -12.147 -14.473 1.00 93.88 75 HIS A C 1
ATOM 577 O O . HIS A 1 75 ? 0.662 -13.161 -14.514 1.00 93.88 75 HIS A O 1
ATOM 583 N N . CYS A 1 76 ? 0.220 -11.091 -15.243 1.00 93.19 76 CYS A N 1
ATOM 584 C CA . CYS A 1 76 ? 1.436 -10.949 -16.042 1.00 93.19 76 CYS A CA 1
ATOM 585 C C . CYS A 1 76 ? 2.662 -10.856 -15.125 1.00 93.19 76 CYS A C 1
ATOM 587 O O . CYS A 1 76 ? 3.607 -11.626 -15.288 1.00 93.19 76 CYS A O 1
ATOM 589 N N . ILE A 1 77 ? 2.592 -10.008 -14.094 1.00 88.75 77 ILE A N 1
ATOM 590 C CA . ILE A 1 77 ? 3.654 -9.826 -13.097 1.00 88.75 77 ILE A CA 1
ATOM 591 C C . ILE A 1 77 ? 3.894 -11.110 -12.290 1.00 88.75 77 ILE A C 1
ATOM 593 O O . ILE A 1 77 ? 5.039 -11.533 -12.139 1.00 88.75 77 ILE A O 1
ATOM 597 N N . ASP A 1 78 ? 2.845 -11.790 -11.820 1.00 91.19 78 ASP A N 1
ATOM 598 C CA . ASP A 1 78 ? 2.990 -13.069 -11.103 1.00 91.19 78 ASP A CA 1
ATOM 599 C C . ASP A 1 78 ? 3.681 -14.135 -11.975 1.00 91.19 78 ASP A C 1
ATOM 601 O O . ASP A 1 78 ? 4.595 -14.822 -11.519 1.00 91.19 78 ASP A O 1
ATOM 605 N N . ARG A 1 79 ? 3.329 -14.234 -13.263 1.00 92.25 79 ARG A N 1
ATOM 606 C CA . ARG A 1 79 ? 4.012 -15.153 -14.190 1.00 92.25 79 ARG A CA 1
ATOM 607 C C . ARG A 1 79 ? 5.459 -14.748 -14.454 1.00 92.25 79 ARG A C 1
ATOM 609 O O . ARG A 1 79 ? 6.331 -15.616 -14.427 1.00 92.25 79 ARG A O 1
ATOM 616 N N . TYR A 1 80 ? 5.717 -13.460 -14.671 1.00 88.38 80 TYR A N 1
ATOM 617 C CA . TYR A 1 80 ? 7.064 -12.928 -14.861 1.00 88.38 80 TYR A CA 1
ATOM 618 C C . TYR A 1 80 ? 7.956 -13.259 -13.662 1.00 88.38 80 TYR A C 1
ATOM 620 O O . TYR A 1 80 ? 9.014 -13.857 -13.824 1.00 88.38 80 TYR A O 1
ATOM 628 N N . THR A 1 81 ? 7.507 -12.961 -12.443 1.00 86.75 81 THR A N 1
ATOM 629 C CA . THR A 1 81 ? 8.297 -13.188 -11.222 1.00 86.75 81 THR A CA 1
ATOM 630 C C . THR A 1 81 ? 8.551 -14.671 -10.949 1.00 86.75 81 THR A C 1
ATOM 632 O O . THR A 1 81 ? 9.594 -15.028 -10.413 1.00 86.75 81 THR A O 1
ATOM 635 N N . ARG A 1 82 ? 7.645 -15.575 -11.339 1.00 91.12 82 ARG A N 1
ATOM 636 C CA . ARG A 1 82 ? 7.882 -17.027 -11.230 1.00 91.12 82 ARG A CA 1
ATOM 637 C C . ARG A 1 82 ? 8.891 -17.554 -12.244 1.00 91.12 82 ARG A C 1
ATOM 639 O O . ARG A 1 82 ? 9.530 -18.561 -11.961 1.00 91.12 82 ARG A O 1
ATOM 646 N N . ARG A 1 83 ? 8.981 -16.924 -13.417 1.00 88.88 83 ARG A N 1
ATOM 647 C CA . ARG A 1 83 ? 9.795 -17.398 -14.543 1.00 88.88 83 ARG A CA 1
ATOM 648 C C . ARG A 1 83 ? 11.180 -16.760 -14.590 1.00 88.88 83 ARG A C 1
ATOM 650 O O . ARG A 1 83 ? 12.151 -17.440 -14.890 1.00 88.88 83 ARG A O 1
ATOM 657 N N . CYS A 1 84 ? 11.249 -15.470 -14.290 1.00 84.12 84 CYS A N 1
ATOM 658 C CA . CYS A 1 84 ? 12.413 -14.624 -14.527 1.00 84.12 84 CYS A CA 1
ATOM 659 C C . CYS A 1 84 ? 13.169 -14.236 -13.253 1.00 84.12 84 CYS A C 1
ATOM 661 O O . CYS A 1 84 ? 14.213 -13.599 -13.348 1.00 84.12 84 CYS A O 1
ATOM 663 N N . MET A 1 85 ? 12.660 -14.586 -12.068 1.00 83.25 85 MET A N 1
ATOM 664 C CA . MET A 1 85 ? 13.302 -14.260 -10.793 1.00 83.25 85 MET A CA 1
ATOM 665 C C . MET A 1 85 ? 13.627 -15.517 -9.990 1.00 83.25 85 MET A C 1
ATOM 667 O O . MET A 1 85 ? 12.905 -16.514 -10.033 1.00 83.25 85 MET A O 1
ATOM 671 N N . THR A 1 86 ? 14.700 -15.448 -9.201 1.00 83.06 86 THR A N 1
ATOM 672 C CA . THR A 1 86 ? 15.000 -16.460 -8.180 1.00 83.06 86 THR A CA 1
ATOM 673 C C . THR A 1 86 ? 13.978 -16.408 -7.045 1.00 83.06 86 THR A C 1
ATOM 675 O O . THR A 1 86 ? 13.234 -15.438 -6.897 1.00 83.06 86 THR A O 1
ATOM 678 N N . GLU A 1 87 ? 13.946 -17.432 -6.191 1.00 82.81 87 GLU A N 1
ATOM 679 C CA . GLU A 1 87 ? 13.039 -17.459 -5.038 1.00 82.81 87 GLU A CA 1
ATOM 680 C C . GLU A 1 87 ? 13.205 -16.230 -4.129 1.00 82.81 87 GLU A C 1
ATOM 682 O O . GLU A 1 87 ? 12.209 -15.621 -3.736 1.00 82.81 87 GLU A O 1
ATOM 687 N N . GLN A 1 88 ? 14.449 -15.818 -3.866 1.00 79.12 88 GLN A N 1
ATOM 688 C CA . GLN A 1 88 ? 14.757 -14.647 -3.046 1.00 79.12 88 GLN A CA 1
ATOM 689 C C . GLN A 1 88 ? 14.336 -13.339 -3.732 1.00 79.12 88 GLN A C 1
ATOM 691 O O . GLN A 1 88 ? 13.696 -12.494 -3.107 1.00 79.12 88 GLN A O 1
ATOM 696 N N . GLN A 1 89 ? 14.638 -13.183 -5.024 1.00 77.12 89 GLN A N 1
ATOM 697 C CA . GLN A 1 89 ? 14.226 -12.011 -5.805 1.00 77.12 89 GLN A CA 1
ATOM 698 C C . GLN A 1 89 ? 12.700 -11.901 -5.883 1.00 77.12 89 GLN A C 1
ATOM 700 O O . GLN A 1 89 ? 12.149 -10.825 -5.673 1.00 77.12 89 GLN A O 1
ATOM 705 N N . ARG A 1 90 ? 12.007 -13.022 -6.110 1.00 83.06 90 ARG A N 1
ATOM 706 C CA . ARG A 1 90 ? 10.544 -13.094 -6.133 1.00 83.06 90 ARG A CA 1
ATOM 707 C C . ARG A 1 90 ? 9.942 -12.763 -4.774 1.00 83.06 90 ARG A C 1
ATOM 709 O O . ARG A 1 90 ? 8.961 -12.031 -4.716 1.00 83.06 90 ARG A O 1
ATOM 716 N N . PHE A 1 91 ? 10.501 -13.297 -3.687 1.00 80.88 91 PHE A N 1
ATOM 717 C CA . PHE A 1 91 ? 10.054 -12.971 -2.332 1.00 80.88 91 PHE A CA 1
ATOM 718 C C . PHE A 1 91 ? 10.164 -11.467 -2.070 1.00 80.88 91 PHE A C 1
ATOM 720 O O . PHE A 1 91 ? 9.195 -10.851 -1.624 1.00 80.88 91 PHE A O 1
ATOM 727 N N . HIS A 1 92 ? 11.309 -10.875 -2.419 1.00 74.50 92 HIS A N 1
ATOM 728 C CA . HIS A 1 92 ? 11.530 -9.445 -2.269 1.00 74.50 92 HIS A CA 1
ATOM 729 C C . HIS A 1 92 ? 10.556 -8.638 -3.131 1.00 74.50 92 HIS A C 1
ATOM 731 O O . HIS A 1 92 ? 9.801 -7.836 -2.594 1.00 74.50 92 HIS A O 1
ATOM 737 N N . PHE A 1 93 ? 10.481 -8.916 -4.434 1.00 80.56 93 PHE A N 1
ATOM 738 C CA . PHE A 1 93 ? 9.563 -8.247 -5.355 1.00 80.56 93 PHE A CA 1
ATOM 739 C C . PHE A 1 93 ? 8.112 -8.317 -4.870 1.00 80.56 93 PHE A C 1
ATOM 741 O O . PHE A 1 93 ? 7.428 -7.298 -4.816 1.00 80.56 93 PHE A O 1
ATOM 748 N N . ASN A 1 94 ? 7.649 -9.502 -4.465 1.00 81.75 94 ASN A N 1
ATOM 749 C CA . ASN A 1 94 ? 6.292 -9.679 -3.963 1.00 81.75 94 ASN A CA 1
ATOM 750 C C . ASN A 1 94 ? 6.061 -8.877 -2.686 1.00 81.75 94 ASN A C 1
ATOM 752 O O . ASN A 1 94 ? 4.962 -8.370 -2.503 1.00 81.75 94 ASN A O 1
ATOM 756 N N . HIS A 1 95 ? 7.070 -8.717 -1.824 1.00 80.44 95 HIS A N 1
ATOM 757 C CA . HIS A 1 95 ? 6.955 -7.844 -0.661 1.00 80.44 95 HIS A CA 1
ATOM 758 C C . HIS A 1 95 ? 6.744 -6.381 -1.062 1.00 80.44 95 HIS A C 1
ATOM 760 O O . HIS A 1 95 ? 5.854 -5.738 -0.503 1.00 80.44 95 HIS A O 1
ATOM 766 N N . LEU A 1 96 ? 7.515 -5.894 -2.041 1.00 74.56 96 LEU A N 1
ATOM 767 C CA . LEU A 1 96 ? 7.407 -4.524 -2.548 1.00 74.56 96 LEU A CA 1
ATOM 768 C C . LEU A 1 96 ? 6.064 -4.299 -3.248 1.00 74.56 96 LEU A C 1
ATOM 770 O O . LEU A 1 96 ? 5.437 -3.269 -3.071 1.00 74.56 96 LEU A O 1
ATOM 774 N N . TYR A 1 97 ? 5.587 -5.278 -4.010 1.00 77.81 97 TYR A N 1
ATOM 775 C CA . TYR A 1 97 ? 4.396 -5.147 -4.845 1.00 77.81 97 TYR A CA 1
ATOM 776 C C . TYR A 1 97 ? 3.070 -5.463 -4.125 1.00 77.81 97 TYR A C 1
ATOM 778 O O . TYR A 1 97 ? 1.985 -5.177 -4.637 1.00 77.81 97 TYR A O 1
ATOM 786 N N . ASN A 1 98 ? 3.133 -6.051 -2.926 1.00 84.56 98 ASN A N 1
ATOM 787 C CA . ASN A 1 98 ? 1.962 -6.580 -2.225 1.00 84.56 98 ASN A CA 1
ATOM 788 C C . ASN A 1 98 ? 0.873 -5.530 -1.961 1.00 84.56 98 ASN A C 1
ATOM 790 O O . ASN A 1 98 ? -0.309 -5.849 -2.058 1.00 84.56 98 ASN A O 1
ATOM 794 N N . GLY A 1 99 ? 1.250 -4.292 -1.620 1.00 84.75 99 GLY A N 1
ATOM 795 C CA . GLY A 1 99 ? 0.279 -3.241 -1.302 1.00 84.75 99 GLY A CA 1
ATOM 796 C C . GLY A 1 99 ? -0.604 -2.900 -2.501 1.00 84.75 99 GLY A C 1
ATOM 797 O O . GLY A 1 99 ? -1.828 -2.903 -2.379 1.00 84.75 99 GLY A O 1
ATOM 798 N N . THR A 1 100 ? 0.001 -2.712 -3.676 1.00 83.94 100 THR A N 1
ATOM 799 C CA . THR A 1 100 ? -0.721 -2.497 -4.939 1.00 83.94 100 THR A CA 1
ATOM 800 C C . THR A 1 100 ? -1.598 -3.696 -5.303 1.00 83.94 100 THR A C 1
ATOM 802 O O . THR A 1 100 ? -2.759 -3.513 -5.659 1.00 83.94 100 THR A O 1
ATOM 805 N N . ASN A 1 101 ? -1.074 -4.920 -5.170 1.00 88.38 101 ASN A N 1
ATOM 806 C CA . ASN A 1 101 ? -1.822 -6.144 -5.468 1.00 88.38 101 ASN A CA 1
ATOM 807 C C . ASN A 1 101 ? -3.096 -6.270 -4.609 1.00 88.38 101 ASN A C 1
ATOM 809 O O . ASN A 1 101 ? -4.182 -6.533 -5.125 1.00 88.38 101 ASN A O 1
ATOM 813 N N . ILE A 1 102 ? -2.977 -6.028 -3.298 1.00 90.19 102 ILE A N 1
ATOM 814 C CA . ILE A 1 102 ? -4.113 -6.062 -2.368 1.00 90.19 102 ILE A CA 1
ATOM 815 C C . ILE A 1 102 ? -5.146 -4.999 -2.739 1.00 90.19 102 ILE A C 1
ATOM 817 O O . ILE A 1 102 ? -6.314 -5.336 -2.903 1.00 90.19 102 ILE A O 1
ATOM 821 N N . VAL A 1 103 ? -4.722 -3.744 -2.919 1.00 89.56 103 VAL A N 1
ATOM 822 C CA . VAL A 1 103 ? -5.638 -2.633 -3.218 1.00 89.56 103 VAL A CA 1
ATOM 823 C C . VAL A 1 103 ? -6.429 -2.891 -4.500 1.00 89.56 103 VAL A C 1
ATOM 825 O O . VAL A 1 103 ? -7.645 -2.714 -4.512 1.00 89.56 103 VAL A O 1
ATOM 828 N N . ILE A 1 104 ? -5.773 -3.369 -5.560 1.00 90.25 104 ILE A N 1
ATOM 829 C CA . ILE A 1 104 ? -6.450 -3.683 -6.825 1.00 90.25 104 ILE A CA 1
ATOM 830 C C . ILE A 1 104 ? -7.465 -4.808 -6.633 1.00 90.25 104 ILE A C 1
ATOM 832 O O . ILE A 1 104 ? -8.595 -4.700 -7.104 1.00 90.25 104 ILE A O 1
ATOM 836 N N . HIS A 1 105 ? -7.111 -5.872 -5.911 1.00 92.06 105 HIS A N 1
ATOM 837 C CA . HIS A 1 105 ? -8.056 -6.948 -5.624 1.00 92.06 105 HIS A CA 1
ATOM 838 C C . HIS A 1 105 ? -9.241 -6.502 -4.754 1.00 92.06 105 HIS A C 1
ATOM 840 O O . HIS A 1 105 ? -10.350 -6.985 -4.976 1.00 92.06 105 HIS A O 1
ATOM 846 N N . GLU A 1 106 ? -9.026 -5.609 -3.786 1.00 93.06 106 GLU A N 1
ATOM 847 C CA . GLU A 1 106 ? -10.075 -5.075 -2.907 1.00 93.06 106 GLU A CA 1
ATOM 848 C C . GLU A 1 106 ? -11.007 -4.090 -3.630 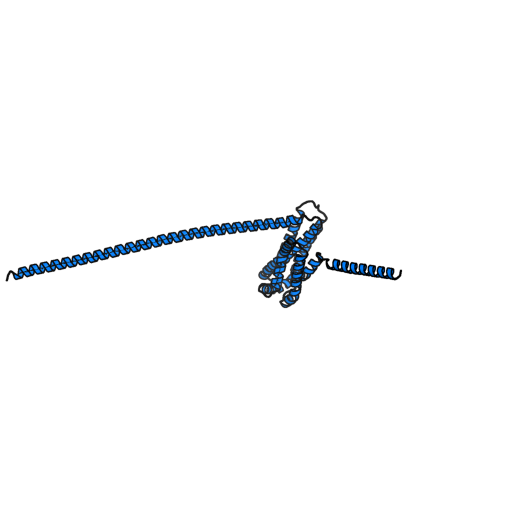1.00 93.06 106 GLU A C 1
ATOM 850 O O . GLU A 1 106 ? -12.192 -4.039 -3.316 1.00 93.06 106 GLU A O 1
ATOM 855 N N . ILE A 1 107 ? -10.498 -3.334 -4.607 1.00 92.06 107 ILE A N 1
ATOM 856 C CA . ILE A 1 107 ? -11.287 -2.399 -5.423 1.00 92.06 107 ILE A CA 1
ATOM 857 C C . ILE A 1 107 ? -12.036 -3.116 -6.550 1.00 92.06 107 ILE A C 1
ATOM 859 O O . ILE A 1 107 ? -13.168 -2.761 -6.866 1.00 92.06 107 ILE A O 1
ATOM 863 N N . CYS A 1 108 ? -11.438 -4.147 -7.151 1.00 93.25 108 CYS A N 1
ATOM 864 C CA . CYS A 1 108 ? -12.049 -4.895 -8.252 1.00 93.25 108 CYS A CA 1
ATOM 865 C C . CYS A 1 108 ? -13.033 -5.983 -7.818 1.00 93.25 108 CYS A C 1
ATOM 867 O O . CYS A 1 108 ? -13.565 -6.703 -8.664 1.00 93.25 108 CYS A O 1
ATOM 869 N N . ARG A 1 109 ? -13.265 -6.139 -6.514 1.00 93.44 109 ARG A N 1
ATOM 870 C CA . ARG A 1 109 ? -14.269 -7.051 -5.970 1.00 93.44 109 ARG A CA 1
ATOM 871 C C . ARG A 1 109 ? -15.293 -6.255 -5.189 1.00 93.44 109 ARG A C 1
ATOM 873 O O . ARG A 1 109 ? -14.935 -5.390 -4.396 1.00 93.44 109 ARG A O 1
ATOM 880 N N . GLU A 1 110 ? -16.557 -6.603 -5.379 1.00 92.75 110 GLU A N 1
ATOM 881 C CA . GLU A 1 110 ? -17.635 -6.048 -4.571 1.00 92.75 110 GLU A CA 1
ATOM 882 C C . GLU A 1 110 ? -17.371 -6.309 -3.086 1.00 92.75 110 GLU A C 1
ATOM 884 O O . GLU A 1 110 ? -17.100 -7.438 -2.662 1.00 92.75 110 GLU A O 1
ATOM 889 N N . GLY A 1 111 ? -17.413 -5.244 -2.290 1.00 94.12 111 GLY A N 1
ATOM 890 C CA . GLY A 1 111 ? -17.081 -5.314 -0.879 1.00 94.12 111 GLY A CA 1
ATOM 891 C C . GLY A 1 111 ? -16.974 -3.943 -0.215 1.00 94.12 111 GLY A C 1
ATOM 892 O O . GLY A 1 111 ? -17.043 -2.912 -0.884 1.00 94.12 111 GLY A O 1
ATOM 893 N N . PRO A 1 112 ? -16.765 -3.919 1.113 1.00 95.38 112 PRO A N 1
ATOM 894 C CA . PRO A 1 112 ? -16.765 -2.682 1.892 1.00 95.38 112 PRO A CA 1
ATOM 895 C C . PRO A 1 112 ? -15.655 -1.712 1.472 1.00 95.38 112 PRO A C 1
ATOM 897 O O . PRO A 1 112 ? -15.860 -0.504 1.511 1.00 95.38 112 PRO A O 1
ATOM 900 N N . TYR A 1 113 ? -14.497 -2.223 1.040 1.00 93.44 113 TYR A N 1
ATOM 901 C CA . TYR A 1 113 ? -13.395 -1.375 0.587 1.00 93.44 113 TYR A CA 1
ATOM 902 C C . TYR A 1 113 ? -13.698 -0.695 -0.752 1.00 93.44 113 TYR A C 1
ATOM 904 O O . TYR A 1 113 ? -13.438 0.494 -0.895 1.00 93.44 113 TYR A O 1
ATOM 912 N N . GLN A 1 114 ? -14.303 -1.412 -1.705 1.00 93.38 114 GLN A N 1
ATOM 913 C CA . GLN A 1 114 ? -14.753 -0.830 -2.970 1.00 93.38 114 GLN A CA 1
ATOM 914 C C . GLN A 1 114 ? -15.807 0.259 -2.733 1.00 93.38 114 GLN A C 1
ATOM 916 O O . GLN A 1 114 ? -15.706 1.339 -3.307 1.00 93.38 114 GLN A O 1
ATOM 921 N N . THR A 1 115 ? -16.792 0.005 -1.863 1.00 94.06 115 THR A N 1
ATOM 922 C CA . THR A 1 115 ? -17.810 1.006 -1.508 1.00 94.06 115 THR A CA 1
ATOM 923 C C . THR A 1 115 ? -17.180 2.257 -0.901 1.00 94.06 115 THR A C 1
ATOM 925 O O . THR A 1 115 ? -17.529 3.369 -1.288 1.00 94.06 115 THR A O 1
ATOM 928 N N . GLU A 1 116 ? -16.229 2.084 0.016 1.00 93.88 116 GLU A N 1
ATOM 929 C CA . GLU A 1 116 ? -15.529 3.203 0.645 1.00 93.88 116 GLU A CA 1
ATOM 930 C C . GLU A 1 116 ? -14.652 3.970 -0.353 1.00 93.88 116 GLU A C 1
ATOM 932 O O . GLU A 1 116 ? -14.656 5.199 -0.368 1.00 93.88 116 GLU A O 1
ATOM 937 N N . PHE A 1 117 ? -13.956 3.264 -1.247 1.00 92.19 117 PHE A N 1
ATOM 938 C CA . PHE A 1 117 ? -13.201 3.882 -2.333 1.00 92.19 117 PHE A CA 1
ATOM 939 C C . PHE A 1 117 ? -14.105 4.746 -3.216 1.00 92.19 117 PHE A C 1
ATOM 941 O O . PHE A 1 117 ? -13.823 5.927 -3.407 1.00 92.19 117 PHE A O 1
ATOM 948 N N . LEU A 1 118 ? -15.222 4.192 -3.695 1.00 92.44 118 LEU A N 1
ATOM 949 C CA . LEU A 1 118 ? -16.181 4.901 -4.546 1.00 92.44 118 LEU A CA 1
ATOM 950 C C . LEU A 1 118 ? -16.819 6.103 -3.844 1.00 92.44 118 LEU A C 1
ATOM 952 O O . LEU A 1 118 ? -17.134 7.096 -4.492 1.00 92.44 118 LEU A O 1
ATOM 956 N N . ARG A 1 119 ? -16.965 6.056 -2.516 1.00 93.81 119 ARG A N 1
ATOM 957 C CA . ARG A 1 119 ? -17.443 7.192 -1.721 1.00 93.81 119 ARG A CA 1
ATOM 958 C C . ARG A 1 119 ? -16.492 8.391 -1.781 1.00 93.81 119 ARG A C 1
ATOM 960 O O . ARG A 1 119 ? -16.954 9.530 -1.777 1.00 93.81 119 ARG A O 1
ATOM 967 N N . HIS A 1 120 ? -15.184 8.146 -1.850 1.00 92.50 120 HIS A N 1
ATOM 968 C CA . HIS A 1 120 ? -14.153 9.189 -1.884 1.00 92.50 120 HIS A CA 1
ATOM 969 C C . HIS A 1 120 ? -13.612 9.492 -3.286 1.00 92.50 120 HIS A C 1
ATOM 971 O O . HIS A 1 120 ? -12.973 10.526 -3.488 1.00 92.50 120 HIS A O 1
ATOM 977 N N . ALA A 1 121 ? -13.869 8.627 -4.265 1.00 89.44 121 ALA A N 1
ATOM 978 C CA . ALA A 1 121 ? -13.363 8.760 -5.625 1.00 89.44 121 ALA A CA 1
ATOM 979 C C . ALA A 1 121 ? -13.763 10.068 -6.339 1.00 89.44 121 ALA A C 1
ATOM 981 O O . ALA A 1 121 ? -12.877 10.673 -6.946 1.00 89.44 121 ALA A O 1
ATOM 982 N N . PRO A 1 122 ? -15.000 10.598 -6.206 1.00 90.31 122 PRO A N 1
ATOM 983 C CA . PRO A 1 122 ? -15.354 11.895 -6.789 1.00 90.31 122 PRO A CA 1
ATOM 984 C C . PRO A 1 122 ? -14.472 13.045 -6.285 1.00 90.31 122 PRO A C 1
ATOM 986 O O . PRO A 1 122 ? -14.061 13.905 -7.058 1.00 90.31 122 PRO A O 1
ATOM 989 N N . CYS A 1 123 ? -14.116 13.031 -4.998 1.00 90.12 123 CYS A N 1
ATOM 990 C CA . CYS A 1 123 ? -13.189 14.011 -4.439 1.00 90.12 123 CYS A CA 1
ATOM 991 C C . CYS A 1 123 ? -11.770 13.829 -4.997 1.00 90.12 123 CYS A C 1
ATOM 993 O O . CYS A 1 123 ? -11.121 14.802 -5.372 1.00 90.12 123 CYS A O 1
ATOM 995 N N . MET A 1 124 ? -11.276 12.587 -5.070 1.00 84.94 124 MET A N 1
ATOM 996 C CA . MET A 1 124 ? -9.949 12.310 -5.637 1.00 84.94 124 MET A CA 1
ATOM 997 C C . MET A 1 124 ? -9.838 12.789 -7.093 1.00 84.94 124 MET A C 1
ATOM 999 O O . MET A 1 124 ? -8.771 13.230 -7.512 1.00 84.94 124 MET A O 1
ATOM 1003 N N . GLN A 1 125 ? -10.946 12.769 -7.837 1.00 86.44 125 GLN A N 1
ATOM 1004 C CA . GLN A 1 125 ? -11.045 13.334 -9.181 1.00 86.44 125 GLN A CA 1
ATOM 1005 C C . GLN A 1 125 ? -11.017 14.873 -9.179 1.00 86.44 125 GLN A C 1
ATOM 1007 O O . GLN A 1 125 ? -10.352 15.476 -10.021 1.00 86.44 125 GLN A O 1
ATOM 1012 N N . GLU A 1 126 ? -11.687 15.520 -8.222 1.00 88.12 126 GLU A N 1
ATOM 1013 C CA . GLU A 1 126 ? -11.694 16.983 -8.064 1.00 88.12 126 GLU A CA 1
ATOM 1014 C C . GLU A 1 126 ? -10.304 17.554 -7.740 1.00 88.12 126 GLU A C 1
ATOM 1016 O O . GLU A 1 126 ? -9.929 18.621 -8.233 1.00 88.12 126 GLU A O 1
ATOM 1021 N N . VAL A 1 127 ? -9.517 16.842 -6.930 1.00 89.62 127 VAL A N 1
ATOM 1022 C CA . VAL A 1 127 ? -8.176 17.286 -6.510 1.00 89.62 127 VAL A CA 1
ATOM 1023 C C . VAL A 1 127 ? -7.051 16.81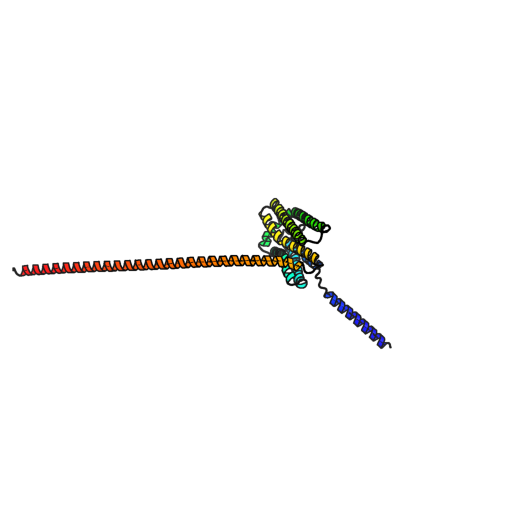8 -7.438 1.00 89.62 127 VAL A C 1
ATOM 1025 O O . VAL A 1 127 ? -5.871 16.987 -7.128 1.00 89.62 127 VAL A O 1
ATOM 1028 N N . ARG A 1 128 ? -7.388 16.225 -8.589 1.00 86.19 128 ARG A N 1
ATOM 1029 C CA . ARG A 1 128 ? -6.418 15.639 -9.527 1.00 86.19 128 ARG A CA 1
ATOM 1030 C C . ARG A 1 128 ? -5.289 16.603 -9.898 1.00 86.19 128 ARG A C 1
ATOM 1032 O O . ARG A 1 128 ? -4.124 16.218 -9.898 1.00 86.19 128 ARG A O 1
ATOM 1039 N N . THR A 1 129 ? -5.614 17.863 -10.183 1.00 88.06 129 THR A N 1
ATOM 1040 C CA . THR A 1 129 ? -4.603 18.871 -10.539 1.00 88.06 129 THR A CA 1
ATOM 1041 C C . THR A 1 129 ? -3.632 19.149 -9.392 1.00 88.06 129 THR A C 1
ATOM 1043 O O . THR A 1 129 ? -2.457 19.411 -9.635 1.00 88.06 129 THR A O 1
ATOM 1046 N N . ASP A 1 130 ? -4.097 19.063 -8.142 1.00 90.19 130 ASP A N 1
ATOM 1047 C CA . ASP A 1 130 ? -3.234 19.226 -6.972 1.00 90.19 130 ASP A CA 1
ATOM 1048 C C . ASP A 1 130 ? -2.294 18.022 -6.823 1.00 90.19 130 ASP A C 1
ATOM 1050 O O . ASP A 1 130 ? -1.114 18.198 -6.522 1.00 90.19 130 ASP A O 1
ATOM 1054 N N . TYR A 1 131 ? -2.768 16.799 -7.098 1.00 86.38 131 TYR A N 1
ATOM 1055 C CA . TYR A 1 131 ? -1.897 15.618 -7.136 1.00 86.38 131 TYR A CA 1
ATOM 1056 C C . TYR A 1 131 ? -0.814 15.734 -8.206 1.00 86.38 131 TYR A C 1
ATOM 1058 O O . TYR A 1 131 ? 0.342 15.403 -7.934 1.00 86.38 131 TYR A O 1
ATOM 1066 N N . GLU A 1 132 ? -1.152 16.236 -9.395 1.00 85.56 132 GLU A N 1
ATOM 1067 C CA . GLU A 1 132 ? -0.182 16.496 -10.462 1.00 85.56 132 GLU A CA 1
ATOM 1068 C C . GLU A 1 132 ? 0.888 17.508 -10.013 1.00 85.56 132 GLU A C 1
ATOM 1070 O O . GLU A 1 132 ? 2.080 17.302 -10.259 1.00 85.56 132 GLU A O 1
ATOM 1075 N N . GLU A 1 133 ? 0.509 18.563 -9.286 1.00 89.81 133 GLU A N 1
ATOM 1076 C CA . GLU A 1 133 ? 1.454 19.541 -8.736 1.00 89.81 133 GLU A CA 1
ATOM 1077 C C . GLU A 1 133 ? 2.349 18.939 -7.638 1.00 89.81 133 GLU A C 1
ATOM 1079 O O . GLU A 1 133 ? 3.580 19.083 -7.680 1.00 89.81 133 GLU A O 1
ATOM 1084 N N . CYS A 1 134 ? 1.760 18.193 -6.698 1.00 88.81 134 CYS A N 1
ATOM 1085 C CA . CYS A 1 134 ? 2.497 17.469 -5.663 1.00 88.81 134 CYS A CA 1
ATOM 1086 C C . CYS A 1 134 ? 3.504 16.485 -6.285 1.00 88.81 134 CYS A C 1
ATOM 1088 O O . CYS A 1 134 ? 4.668 16.416 -5.871 1.00 88.81 134 CYS A O 1
ATOM 1090 N N . ALA A 1 135 ? 3.083 15.747 -7.313 1.00 84.25 135 ALA A N 1
ATOM 1091 C CA . ALA A 1 135 ? 3.912 14.792 -8.035 1.00 84.25 135 ALA A CA 1
ATOM 1092 C C . ALA A 1 135 ? 5.029 15.468 -8.831 1.00 84.25 135 ALA A C 1
ATOM 1094 O O . ALA A 1 135 ? 6.161 14.983 -8.831 1.00 84.25 135 ALA A O 1
ATOM 1095 N N . LYS A 1 136 ? 4.755 16.612 -9.461 1.00 86.00 136 LYS A N 1
ATOM 1096 C CA . LYS A 1 136 ? 5.763 17.402 -10.175 1.00 86.00 136 LYS A CA 1
ATOM 1097 C C . LYS A 1 136 ? 6.867 17.879 -9.234 1.00 86.00 136 LYS A C 1
ATOM 1099 O O . LYS A 1 136 ? 8.044 17.743 -9.562 1.00 86.00 136 LYS A O 1
ATOM 1104 N N . SER A 1 137 ? 6.507 18.379 -8.050 1.00 86.31 137 SER A N 1
ATOM 1105 C CA . SER A 1 137 ? 7.474 18.777 -7.014 1.00 86.31 137 SER A CA 1
ATOM 1106 C C . SER A 1 137 ? 8.355 17.600 -6.581 1.00 86.31 137 SER A C 1
ATOM 1108 O O . SER A 1 137 ? 9.580 17.726 -6.484 1.00 86.31 137 SER A O 1
ATOM 1110 N N . TYR A 1 138 ? 7.749 16.424 -6.397 1.00 82.81 138 TYR A N 1
ATOM 1111 C CA . TYR A 1 138 ? 8.474 15.187 -6.124 1.00 82.81 138 TYR A CA 1
ATOM 1112 C C . TYR A 1 138 ? 9.440 14.823 -7.260 1.00 82.81 138 TYR A C 1
ATOM 1114 O O . TYR A 1 138 ? 10.640 14.678 -7.027 1.00 82.81 138 TYR A O 1
ATOM 1122 N N . GLN A 1 139 ? 8.951 14.746 -8.500 1.00 80.69 139 GLN A N 1
ATOM 1123 C CA . GLN A 1 139 ? 9.752 14.401 -9.675 1.00 80.69 139 GLN A CA 1
ATOM 1124 C C . GLN A 1 139 ? 10.940 15.348 -9.860 1.00 80.69 139 GLN A C 1
ATOM 1126 O O . GLN A 1 139 ? 12.055 14.880 -10.077 1.00 80.69 139 GLN A O 1
ATOM 1131 N N . GLN A 1 140 ? 10.742 16.658 -9.698 1.00 84.50 140 GLN A N 1
ATOM 1132 C CA . GLN A 1 140 ? 11.816 17.651 -9.783 1.00 84.50 140 GLN A CA 1
ATOM 1133 C C . GLN A 1 140 ? 12.910 17.416 -8.732 1.00 84.50 140 GLN A C 1
ATOM 1135 O O . GLN A 1 140 ? 14.100 17.498 -9.044 1.00 84.50 140 GLN A O 1
ATOM 1140 N N . LYS A 1 141 ? 12.533 17.080 -7.490 1.00 81.00 141 LYS A N 1
ATOM 1141 C CA . LYS A 1 141 ? 13.491 16.753 -6.418 1.00 81.00 141 LYS A CA 1
ATOM 1142 C C . LYS A 1 141 ? 14.288 15.487 -6.734 1.00 81.00 141 LYS A C 1
ATOM 1144 O O . LYS A 1 141 ? 15.504 15.467 -6.533 1.00 81.00 141 LYS A O 1
ATOM 1149 N N . ILE A 1 142 ? 13.634 14.457 -7.274 1.00 75.44 142 ILE A N 1
ATOM 1150 C CA . ILE A 1 142 ? 14.296 13.205 -7.673 1.00 75.44 142 ILE A CA 1
ATOM 1151 C C . ILE A 1 142 ? 15.201 13.394 -8.903 1.00 75.44 142 ILE A C 1
ATOM 1153 O O . ILE A 1 142 ? 16.307 12.849 -8.945 1.00 75.44 142 ILE A O 1
ATOM 1157 N N . GLN A 1 143 ? 14.782 14.192 -9.886 1.00 75.94 143 GLN A N 1
ATOM 1158 C CA . GLN A 1 143 ? 15.580 14.512 -11.076 1.00 75.94 143 GLN A CA 1
ATOM 1159 C C . GLN A 1 143 ? 16.844 15.284 -10.699 1.00 75.94 143 GLN A C 1
ATOM 1161 O O . GLN A 1 143 ? 17.945 14.843 -11.019 1.00 75.94 143 GLN A O 1
ATOM 1166 N N . LYS A 1 144 ? 16.710 16.345 -9.895 1.00 77.12 144 LYS A N 1
ATOM 1167 C CA . LYS A 1 144 ? 17.849 17.137 -9.407 1.00 77.12 144 LYS A CA 1
ATOM 1168 C C . LYS A 1 144 ? 18.864 16.290 -8.634 1.00 77.12 144 LYS A C 1
ATOM 1170 O O . LYS A 1 144 ? 20.069 16.473 -8.773 1.00 77.12 144 LYS A O 1
ATOM 1175 N N . MET A 1 145 ? 18.393 15.329 -7.839 1.00 69.31 145 MET A N 1
ATOM 1176 C CA . MET A 1 145 ? 19.255 14.359 -7.153 1.00 69.31 145 MET A CA 1
ATOM 1177 C C . MET A 1 145 ? 20.004 13.446 -8.135 1.00 69.31 145 MET A C 1
ATOM 1179 O O . MET A 1 145 ? 21.155 13.089 -7.896 1.00 69.31 145 MET A O 1
ATOM 1183 N N . THR A 1 146 ? 19.357 13.054 -9.231 1.00 62.34 146 THR A N 1
ATOM 1184 C CA . THR A 1 146 ? 19.951 12.185 -10.254 1.00 62.34 146 THR A CA 1
ATOM 1185 C C . THR A 1 146 ? 20.975 12.935 -11.113 1.00 62.34 146 THR A C 1
ATOM 1187 O O . THR A 1 146 ? 21.963 12.334 -11.523 1.00 62.34 146 THR A O 1
ATOM 1190 N N . GLU A 1 147 ? 20.800 14.241 -11.319 1.00 63.69 147 GLU A N 1
ATOM 1191 C CA . GLU A 1 147 ? 21.718 15.112 -12.071 1.00 63.69 147 GLU A CA 1
ATOM 1192 C C . GLU A 1 147 ? 22.993 15.482 -11.293 1.00 63.69 147 GLU A C 1
ATOM 1194 O O . GLU A 1 147 ? 24.076 15.548 -11.876 1.00 63.69 147 GLU A O 1
ATOM 1199 N N . LEU A 1 148 ? 22.910 15.630 -9.963 1.00 56.75 148 LEU A N 1
ATOM 1200 C CA . LEU A 1 148 ? 24.066 15.884 -9.076 1.00 56.75 148 LEU A CA 1
ATOM 1201 C C . LEU A 1 148 ? 25.096 14.733 -9.046 1.00 56.75 148 LEU A C 1
ATOM 1203 O O . LEU A 1 148 ? 26.143 14.830 -8.409 1.00 56.75 148 LEU A O 1
ATOM 1207 N N . ARG A 1 149 ? 24.812 13.642 -9.759 1.00 53.12 149 ARG A N 1
ATOM 1208 C CA . ARG A 1 149 ? 25.633 12.440 -9.902 1.00 53.12 149 ARG A CA 1
ATOM 1209 C C . ARG A 1 149 ? 26.889 12.640 -10.761 1.00 53.12 149 ARG A C 1
ATOM 1211 O O . ARG A 1 149 ? 27.824 11.863 -10.625 1.00 53.12 149 ARG A O 1
ATOM 1218 N N . ASN A 1 150 ? 26.946 13.672 -11.604 1.00 49.81 150 ASN A N 1
ATOM 1219 C CA . ASN A 1 150 ? 28.065 13.848 -12.543 1.00 49.81 150 ASN A CA 1
ATOM 1220 C C . ASN A 1 150 ? 29.272 14.613 -11.967 1.00 49.81 150 ASN A C 1
ATOM 1222 O O . ASN A 1 150 ? 30.272 14.764 -12.663 1.00 49.81 150 ASN A O 1
ATOM 1226 N N . THR A 1 151 ? 29.201 15.107 -10.726 1.00 49.69 151 THR A N 1
ATOM 1227 C CA . THR A 1 151 ? 30.214 16.028 -10.172 1.00 49.69 151 THR A CA 1
ATOM 1228 C C . THR A 1 151 ? 30.859 15.587 -8.857 1.00 49.69 151 THR A C 1
ATOM 1230 O O . THR A 1 151 ? 31.698 16.318 -8.340 1.00 49.69 151 THR A O 1
ATOM 1233 N N . SER A 1 152 ? 30.516 14.424 -8.295 1.00 45.53 152 SER A N 1
ATOM 1234 C CA . SER A 1 152 ? 31.042 14.010 -6.983 1.00 45.53 152 SER A CA 1
ATOM 1235 C C . SER A 1 152 ? 31.435 12.534 -6.923 1.00 45.53 152 SER A C 1
ATOM 1237 O O . SER A 1 152 ? 30.594 11.647 -7.031 1.00 45.53 152 SER A O 1
ATOM 1239 N N . ASP A 1 153 ? 32.744 12.359 -6.740 1.00 42.53 153 ASP A N 1
ATOM 1240 C CA . ASP A 1 153 ? 33.554 11.191 -6.385 1.00 42.53 153 ASP A CA 1
ATOM 1241 C C . ASP A 1 153 ? 32.816 9.946 -5.856 1.00 42.53 153 ASP A C 1
ATOM 1243 O O . ASP A 1 153 ? 32.087 9.977 -4.863 1.00 42.53 153 ASP A O 1
ATOM 1247 N N . SER A 1 154 ? 33.097 8.811 -6.497 1.00 43.19 154 SER A N 1
ATOM 1248 C CA . SER A 1 154 ? 32.487 7.492 -6.267 1.00 43.19 154 SER A CA 1
ATOM 1249 C C . SER A 1 154 ? 33.109 6.701 -5.104 1.00 43.19 154 SER A C 1
ATOM 1251 O O . SER A 1 154 ? 33.166 5.476 -5.149 1.00 43.19 154 SER A O 1
ATOM 1253 N N . THR A 1 155 ? 33.575 7.363 -4.042 1.00 45.84 155 THR A N 1
ATOM 1254 C CA . THR A 1 155 ? 34.493 6.722 -3.073 1.00 45.84 155 THR A CA 1
ATOM 1255 C C . THR A 1 155 ? 33.958 6.581 -1.647 1.00 45.84 155 THR A C 1
ATOM 1257 O O . THR A 1 155 ? 34.723 6.254 -0.743 1.00 45.84 155 THR A O 1
ATOM 1260 N N . SER A 1 156 ? 32.660 6.785 -1.390 1.00 45.41 156 SER A N 1
ATOM 1261 C CA . SER A 1 156 ? 32.122 6.620 -0.030 1.00 45.41 156 SER A CA 1
ATOM 1262 C C . SER A 1 156 ? 30.813 5.833 0.015 1.00 45.41 156 SER A C 1
ATOM 1264 O O . SER A 1 156 ? 29.819 6.205 -0.608 1.00 45.41 156 SER A O 1
ATOM 1266 N N . SER A 1 157 ? 30.797 4.768 0.825 1.00 49.00 157 SER A N 1
ATOM 1267 C CA . SER A 1 157 ? 29.663 3.861 1.070 1.00 49.00 157 SER A CA 1
ATOM 1268 C C . SER A 1 157 ? 28.385 4.542 1.594 1.00 49.00 157 SER A C 1
ATOM 1270 O O . SER A 1 157 ? 27.355 3.887 1.707 1.00 49.00 157 SER A O 1
ATOM 1272 N N . ASN A 1 158 ? 28.427 5.848 1.878 1.00 50.66 158 ASN A N 1
ATOM 1273 C CA . ASN A 1 158 ? 27.298 6.681 2.308 1.00 50.66 158 ASN A CA 1
ATOM 1274 C C . ASN A 1 158 ? 26.465 7.289 1.162 1.00 50.66 158 ASN A C 1
ATOM 1276 O O . ASN A 1 158 ? 25.401 7.855 1.419 1.00 50.66 158 ASN A O 1
ATOM 1280 N N . GLY A 1 159 ? 26.914 7.208 -0.097 1.00 53.22 159 GLY A N 1
ATOM 1281 C CA . GLY A 1 159 ? 26.214 7.839 -1.226 1.00 53.22 159 GLY A CA 1
ATOM 1282 C C . GLY A 1 159 ? 24.829 7.239 -1.508 1.00 53.22 159 GLY A C 1
ATOM 1283 O O . GLY A 1 159 ? 23.877 7.966 -1.794 1.00 53.22 159 GLY A O 1
ATOM 1284 N N . GLY A 1 160 ? 24.693 5.915 -1.370 1.00 57.00 160 GLY A N 1
ATOM 1285 C CA . GLY A 1 160 ? 23.421 5.209 -1.564 1.00 57.00 160 GLY A CA 1
ATOM 1286 C C . GLY A 1 160 ? 22.397 5.503 -0.465 1.00 57.00 160 GLY A C 1
ATOM 1287 O O . GLY A 1 160 ? 21.226 5.731 -0.757 1.00 57.00 160 GLY A O 1
ATOM 1288 N N . GLU A 1 161 ? 22.838 5.574 0.792 1.00 57.69 161 GLU A N 1
ATOM 1289 C CA . GLU A 1 161 ? 21.969 5.862 1.939 1.00 57.69 161 GLU A CA 1
ATOM 1290 C C . GLU A 1 161 ? 21.422 7.295 1.895 1.00 57.69 161 GLU A C 1
ATOM 1292 O O . GLU A 1 161 ? 20.226 7.512 2.094 1.00 57.69 161 GLU A O 1
ATOM 1297 N N . ALA A 1 162 ? 22.267 8.273 1.553 1.00 65.38 162 ALA A N 1
ATOM 1298 C CA . ALA A 1 162 ? 21.833 9.655 1.366 1.00 65.38 162 ALA A CA 1
ATOM 1299 C C . ALA A 1 162 ? 20.785 9.772 0.247 1.00 65.38 162 ALA A C 1
ATOM 1301 O O . ALA A 1 162 ? 19.775 10.456 0.411 1.00 65.38 162 ALA A O 1
ATOM 1302 N N . LYS A 1 163 ? 20.983 9.041 -0.857 1.00 65.88 163 LYS A N 1
ATOM 1303 C CA . LYS A 1 163 ? 20.048 8.993 -1.985 1.00 65.88 163 LYS A CA 1
ATOM 1304 C C . LYS A 1 163 ? 18.695 8.415 -1.571 1.00 65.88 163 LYS A C 1
ATOM 1306 O O . LYS A 1 163 ? 17.659 9.038 -1.800 1.00 65.88 163 LYS A O 1
ATOM 1311 N N . LEU A 1 164 ? 18.711 7.259 -0.907 1.00 66.19 164 LEU A N 1
ATOM 1312 C CA . LEU A 1 164 ? 17.509 6.607 -0.387 1.00 66.19 164 LEU A CA 1
ATOM 1313 C C . LEU A 1 164 ? 16.765 7.516 0.592 1.00 66.19 164 LEU A C 1
ATOM 1315 O O . LEU A 1 164 ? 15.551 7.670 0.489 1.00 66.19 164 LEU A O 1
ATOM 1319 N N . ARG A 1 165 ? 17.491 8.185 1.492 1.00 70.06 165 ARG A N 1
ATOM 1320 C CA . ARG A 1 165 ? 16.906 9.143 2.430 1.00 70.06 165 ARG A CA 1
ATOM 1321 C C . ARG A 1 165 ? 16.197 10.281 1.702 1.00 70.06 165 ARG A C 1
ATOM 1323 O O . ARG A 1 165 ? 15.067 10.603 2.057 1.00 70.06 165 ARG A O 1
ATOM 1330 N N . THR A 1 166 ? 16.811 10.869 0.678 1.00 74.31 166 THR A N 1
ATOM 1331 C CA . THR A 1 166 ? 16.179 11.958 -0.077 1.00 74.31 166 THR A CA 1
ATOM 1332 C C . THR A 1 166 ? 14.960 11.479 -0.868 1.00 74.31 166 THR A C 1
ATOM 1334 O O . THR A 1 166 ? 13.964 12.203 -0.903 1.00 74.31 166 THR A O 1
ATOM 1337 N N . VAL A 1 167 ? 14.985 10.269 -1.445 1.00 73.56 167 VAL A N 1
ATOM 1338 C CA . VAL A 1 167 ? 13.810 9.675 -2.113 1.00 73.56 167 VAL A CA 1
ATOM 1339 C C . VAL A 1 167 ? 12.665 9.509 -1.112 1.00 73.56 167 VAL A C 1
ATOM 1341 O O . VAL A 1 167 ? 11.567 10.015 -1.341 1.00 73.56 167 VAL A O 1
ATOM 1344 N N . CYS A 1 168 ? 12.939 8.881 0.034 1.00 76.62 168 CYS A N 1
ATOM 1345 C CA . CYS A 1 168 ? 11.948 8.650 1.082 1.00 76.62 168 CYS A CA 1
ATOM 1346 C C . CYS A 1 168 ? 11.363 9.957 1.638 1.00 76.62 168 CYS A C 1
ATOM 1348 O O . CYS A 1 168 ? 10.147 10.070 1.777 1.00 76.62 168 CYS A O 1
ATOM 1350 N N . CYS A 1 169 ? 12.195 10.963 1.929 1.00 82.62 169 CYS A N 1
ATOM 1351 C CA . CYS A 1 169 ? 11.717 12.252 2.437 1.00 82.62 169 CYS A CA 1
ATOM 1352 C C . CYS A 1 169 ? 10.875 13.001 1.397 1.00 82.62 169 CYS A C 1
ATOM 1354 O O . CYS A 1 169 ? 9.801 13.496 1.729 1.00 82.62 169 CYS A O 1
ATOM 1356 N N . SER A 1 170 ? 11.324 13.034 0.138 1.00 83.62 170 SER A N 1
ATOM 1357 C CA . SER A 1 170 ? 10.574 13.690 -0.942 1.00 83.62 170 SER A CA 1
ATOM 1358 C C . SER A 1 170 ? 9.217 13.015 -1.156 1.00 83.62 170 SER A C 1
ATOM 1360 O O . SER A 1 170 ? 8.230 13.688 -1.440 1.00 83.62 170 SER A O 1
ATOM 1362 N N . PHE A 1 171 ? 9.142 11.694 -0.981 1.00 79.25 171 PHE A N 1
ATOM 1363 C CA . PHE A 1 171 ? 7.880 10.971 -1.073 1.00 79.25 171 PHE A CA 1
ATOM 1364 C C . PHE A 1 171 ? 6.934 11.262 0.093 1.00 79.25 171 PHE A C 1
ATOM 1366 O O . PHE A 1 171 ? 5.749 11.494 -0.121 1.00 79.25 171 PHE A O 1
ATOM 1373 N N . GLN A 1 172 ? 7.443 11.299 1.326 1.00 84.06 172 GLN A N 1
ATOM 1374 C CA . GLN A 1 172 ? 6.627 11.688 2.479 1.00 84.06 172 GLN A CA 1
ATOM 1375 C C . GLN A 1 172 ? 6.056 13.101 2.318 1.00 84.06 172 GLN A C 1
ATOM 1377 O O . GLN A 1 172 ? 4.922 13.360 2.712 1.00 84.06 172 GLN A O 1
ATOM 1382 N N . GLU A 1 173 ? 6.820 14.016 1.721 1.00 87.81 173 GLU A N 1
ATOM 1383 C CA . GLU A 1 173 ? 6.321 15.343 1.361 1.00 87.81 173 GLU A CA 1
ATOM 1384 C C . GLU A 1 173 ? 5.222 15.278 0.298 1.00 87.81 173 GLU A C 1
ATOM 1386 O O . GLU A 1 173 ? 4.217 15.971 0.437 1.00 87.81 173 GLU A O 1
ATOM 1391 N N . TYR A 1 174 ? 5.364 14.424 -0.718 1.00 85.25 174 TYR A N 1
ATOM 1392 C CA . TYR A 1 174 ? 4.314 14.183 -1.710 1.00 85.25 174 TYR A CA 1
ATOM 1393 C C . TYR A 1 174 ? 3.021 13.641 -1.077 1.00 85.25 174 TYR A C 1
ATOM 1395 O O . TYR A 1 174 ? 1.943 14.164 -1.370 1.00 85.25 174 TYR A O 1
ATOM 1403 N N . LEU A 1 175 ? 3.112 12.655 -0.176 1.00 85.75 175 LEU A N 1
ATOM 1404 C CA . LEU A 1 175 ? 1.943 12.103 0.518 1.00 85.75 175 LEU A CA 1
ATOM 1405 C C . LEU A 1 175 ? 1.235 13.178 1.347 1.00 85.75 175 LEU A C 1
ATOM 1407 O O . LEU A 1 175 ? 0.019 13.330 1.256 1.00 85.75 175 LEU A O 1
ATOM 1411 N N . ARG A 1 176 ? 1.999 13.982 2.095 1.00 90.25 176 ARG A N 1
ATOM 1412 C CA . ARG A 1 176 ? 1.456 15.094 2.889 1.00 90.25 176 ARG A CA 1
ATOM 1413 C C . ARG A 1 176 ? 0.829 16.181 2.025 1.00 90.25 176 ARG A C 1
ATOM 1415 O O . ARG A 1 176 ? -0.227 16.695 2.381 1.00 90.25 176 ARG A O 1
ATOM 1422 N N . CYS A 1 177 ? 1.463 16.535 0.909 1.00 92.19 177 CYS A N 1
ATOM 1423 C CA . CYS A 1 177 ? 0.932 17.495 -0.057 1.00 92.19 177 CYS A CA 1
ATOM 1424 C C . CYS A 1 177 ? -0.428 17.023 -0.590 1.00 92.19 177 CYS A C 1
ATOM 1426 O O . CYS A 1 177 ? -1.416 17.751 -0.504 1.00 92.19 177 CYS A O 1
ATOM 1428 N N . SER A 1 178 ? -0.495 15.761 -1.016 1.00 89.25 178 SER A N 1
ATOM 1429 C CA . SER A 1 178 ? -1.701 15.137 -1.566 1.00 89.25 178 SER A CA 1
ATOM 1430 C C . SER A 1 178 ? -2.821 15.035 -0.525 1.00 89.25 178 SER A C 1
ATOM 1432 O O . SER A 1 178 ? -3.967 15.382 -0.802 1.00 89.25 178 SER A O 1
ATOM 1434 N N . GLN A 1 179 ? -2.495 14.634 0.706 1.00 91.38 179 GLN A N 1
ATOM 1435 C CA . GLN A 1 179 ? -3.443 14.624 1.821 1.00 91.38 179 GLN A CA 1
ATOM 1436 C C . GLN A 1 179 ? -3.965 16.031 2.138 1.00 91.38 179 GLN A C 1
ATOM 1438 O O . GLN A 1 179 ? -5.160 16.206 2.364 1.00 91.38 179 GLN A O 1
ATOM 1443 N N . THR A 1 180 ? -3.086 17.036 2.152 1.00 94.56 180 THR A N 1
ATOM 1444 C CA . THR A 1 180 ? -3.461 18.425 2.455 1.00 94.56 180 THR A CA 1
ATOM 1445 C C . THR A 1 180 ? -4.391 18.987 1.382 1.00 94.56 180 THR A C 1
ATOM 1447 O O . THR A 1 180 ? -5.367 19.651 1.721 1.00 94.56 180 THR A O 1
ATOM 1450 N N . ALA A 1 181 ? -4.148 18.677 0.106 1.00 93.50 181 ALA A N 1
ATOM 1451 C CA . ALA A 1 181 ? -5.037 19.069 -0.985 1.00 93.50 181 ALA A CA 1
ATOM 1452 C C . ALA A 1 181 ? -6.462 18.529 -0.779 1.00 93.50 181 ALA A C 1
ATOM 1454 O O . ALA A 1 181 ? -7.433 19.285 -0.849 1.00 93.50 181 ALA A O 1
ATOM 1455 N N . VAL A 1 182 ? -6.585 17.246 -0.426 1.00 93.56 182 VAL A N 1
ATOM 1456 C CA . VAL A 1 182 ? -7.882 16.630 -0.111 1.00 93.56 182 VAL A CA 1
ATOM 1457 C C . VAL A 1 182 ? -8.506 17.230 1.141 1.00 93.56 182 VAL A C 1
ATOM 1459 O O . VAL A 1 182 ? -9.701 17.508 1.151 1.00 93.56 182 VAL A O 1
ATOM 1462 N N . LEU A 1 183 ? -7.717 17.463 2.191 1.00 95.62 183 LEU A N 1
ATOM 1463 C CA . LEU A 1 183 ? -8.209 18.044 3.439 1.00 95.62 183 LEU A CA 1
ATOM 1464 C C . LEU A 1 183 ? -8.854 19.411 3.198 1.00 95.62 183 LEU A C 1
ATOM 1466 O O . LEU A 1 183 ? -9.929 19.685 3.726 1.00 95.62 183 LEU A O 1
ATOM 1470 N N . MET A 1 184 ? -8.211 20.243 2.377 1.00 95.62 184 MET A N 1
ATOM 1471 C CA . MET A 1 184 ? -8.672 21.597 2.076 1.00 95.62 184 MET A CA 1
ATOM 1472 C C . MET A 1 184 ? -9.933 21.622 1.207 1.00 95.62 184 MET A C 1
ATOM 1474 O O . MET A 1 184 ? -10.748 22.528 1.369 1.00 95.62 184 MET A O 1
ATOM 1478 N N . LYS A 1 185 ? -10.100 20.655 0.296 1.00 95.12 185 LYS A N 1
ATOM 1479 C CA . LYS A 1 185 ? -11.219 20.633 -0.662 1.00 95.12 185 LYS A CA 1
ATOM 1480 C C . LYS A 1 185 ? -12.397 19.762 -0.218 1.00 95.12 185 LYS A C 1
ATOM 1482 O O . LYS A 1 185 ? -13.545 20.151 -0.388 1.00 95.12 185 LYS A O 1
ATOM 1487 N N . CYS A 1 186 ? -12.124 18.617 0.399 1.00 94.62 186 CYS A N 1
ATOM 1488 C CA . CYS A 1 186 ? -13.111 17.563 0.641 1.00 94.62 186 CYS A CA 1
ATOM 1489 C C . CYS A 1 186 ? -13.271 17.160 2.113 1.00 94.62 186 CYS A C 1
ATOM 1491 O O . CYS A 1 186 ? -14.109 16.314 2.428 1.00 94.62 186 CYS A O 1
ATOM 1493 N N . GLY A 1 187 ? -12.459 17.720 3.011 1.00 95.88 187 GLY A N 1
ATOM 1494 C CA . GLY A 1 187 ? -12.530 17.458 4.445 1.00 95.88 187 GLY A CA 1
ATOM 1495 C C . GLY A 1 187 ? -11.702 16.266 4.934 1.00 95.88 187 GLY A C 1
ATOM 1496 O O . GLY A 1 187 ? -11.039 15.549 4.183 1.00 95.88 187 GLY A O 1
ATOM 1497 N N . GLU A 1 188 ? -11.725 16.084 6.253 1.00 95.75 188 GLU A N 1
ATOM 1498 C CA . GLU A 1 188 ? -10.811 15.204 6.993 1.00 95.75 188 GLU A CA 1
ATOM 1499 C C . GLU A 1 188 ? -10.976 13.719 6.658 1.00 95.75 188 GLU A C 1
ATOM 1501 O O . GLU A 1 188 ? -9.994 12.984 6.562 1.00 95.75 188 GLU A O 1
ATOM 1506 N N . GLU A 1 189 ? -12.211 13.275 6.446 1.00 94.88 189 GLU A N 1
ATOM 1507 C CA . GLU A 1 189 ? -12.510 11.870 6.187 1.00 94.88 189 GLU A CA 1
ATOM 1508 C C . GLU A 1 189 ? -11.904 11.397 4.859 1.00 94.88 189 GLU A C 1
ATOM 1510 O O . GLU A 1 189 ? -11.158 10.417 4.826 1.00 94.88 189 GLU A O 1
ATOM 1515 N N . SER A 1 190 ? -12.136 12.162 3.787 1.00 93.62 190 SER A N 1
ATOM 1516 C CA . SER A 1 190 ? -11.523 11.920 2.479 1.00 93.62 190 SER A CA 1
ATOM 1517 C C . SER A 1 190 ? -10.005 12.027 2.552 1.00 93.62 190 SER A C 1
ATOM 1519 O O . SER A 1 190 ? -9.309 11.199 1.973 1.00 93.62 190 SER A O 1
ATOM 1521 N N . ALA A 1 191 ? -9.471 12.986 3.314 1.00 93.50 191 ALA A N 1
ATOM 1522 C CA . ALA A 1 191 ? -8.027 13.155 3.453 1.00 93.50 191 ALA A CA 1
ATOM 1523 C C . ALA A 1 191 ? -7.373 11.932 4.103 1.00 93.50 191 ALA A C 1
ATOM 1525 O O . ALA A 1 191 ? -6.337 11.455 3.639 1.00 93.50 191 ALA A O 1
ATOM 1526 N N . LYS A 1 192 ? -8.003 11.388 5.147 1.00 92.94 192 LYS A N 1
ATOM 1527 C CA . LYS A 1 192 ? -7.545 10.174 5.821 1.00 92.94 192 LYS A CA 1
ATOM 1528 C C . LYS A 1 192 ? -7.662 8.947 4.921 1.00 92.94 192 LYS A C 1
ATOM 1530 O O . LYS A 1 192 ? -6.768 8.100 4.931 1.00 92.94 192 LYS A O 1
ATOM 1535 N N . PHE A 1 193 ? -8.741 8.828 4.149 1.00 92.06 193 PHE A N 1
ATOM 1536 C CA . PHE A 1 193 ? -8.873 7.744 3.179 1.00 92.06 193 PHE A CA 1
ATOM 1537 C C . PHE A 1 193 ? -7.766 7.817 2.119 1.00 92.06 193 PHE A C 1
ATOM 1539 O O . PHE A 1 193 ? -7.038 6.843 1.927 1.00 92.06 193 PHE A O 1
ATOM 1546 N N . THR A 1 194 ? -7.586 8.983 1.493 1.00 88.12 194 THR A N 1
ATOM 1547 C CA . THR A 1 194 ? -6.557 9.222 0.476 1.00 88.12 194 THR A CA 1
ATOM 1548 C C . THR A 1 194 ? -5.154 8.953 1.009 1.00 88.12 194 THR A C 1
ATOM 1550 O O . THR A 1 194 ? -4.375 8.311 0.314 1.00 88.12 194 THR A O 1
ATOM 1553 N N . GLU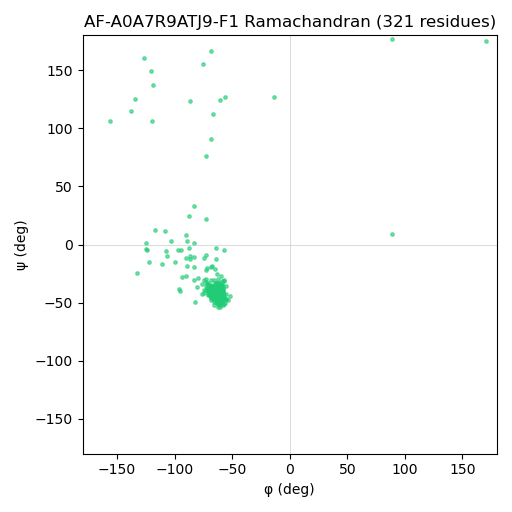 A 1 195 ? -4.816 9.395 2.224 1.00 87.44 195 GLU A N 1
ATOM 1554 C CA . GLU A 1 195 ? -3.507 9.117 2.832 1.00 87.44 195 GLU A CA 1
ATOM 1555 C C . GLU A 1 195 ? -3.241 7.606 2.897 1.00 87.44 195 GLU A C 1
ATOM 1557 O O . GLU A 1 195 ? -2.214 7.133 2.412 1.00 87.44 195 GLU A O 1
ATOM 1562 N N . ASN A 1 196 ? -4.197 6.836 3.427 1.00 88.56 196 ASN A N 1
ATOM 1563 C CA . ASN A 1 196 ? -4.073 5.380 3.531 1.00 88.56 196 ASN A CA 1
ATOM 1564 C C . ASN A 1 196 ? -4.014 4.697 2.160 1.00 88.56 196 ASN A C 1
ATOM 1566 O O . ASN A 1 196 ? -3.308 3.701 1.988 1.00 88.56 196 ASN A O 1
ATOM 1570 N N . PHE A 1 197 ? -4.771 5.206 1.190 1.00 88.38 197 PHE A N 1
ATOM 1571 C CA . PHE A 1 197 ? -4.769 4.695 -0.172 1.00 88.38 197 PHE A CA 1
ATOM 1572 C C . PHE A 1 197 ? -3.412 4.926 -0.854 1.00 88.38 197 PHE A C 1
ATOM 1574 O O . PHE A 1 197 ? -2.788 3.978 -1.339 1.00 88.38 197 PHE A O 1
ATOM 1581 N N . LEU A 1 198 ? -2.919 6.168 -0.830 1.00 84.12 198 LEU A N 1
ATOM 1582 C CA . LEU A 1 198 ? -1.642 6.557 -1.424 1.00 84.12 198 LEU A CA 1
ATOM 1583 C C . LEU A 1 198 ? -0.458 5.868 -0.744 1.00 84.12 198 LEU A C 1
ATOM 1585 O O . LEU A 1 198 ? 0.458 5.431 -1.437 1.00 84.12 198 LEU A O 1
ATOM 1589 N N . ASP A 1 199 ? -0.479 5.703 0.580 1.00 83.69 199 ASP A N 1
ATOM 1590 C CA . ASP A 1 199 ? 0.571 4.971 1.293 1.00 83.69 199 ASP A CA 1
ATOM 1591 C C . ASP A 1 199 ? 0.671 3.517 0.802 1.00 83.69 199 ASP A C 1
ATOM 1593 O O . ASP A 1 199 ? 1.759 3.037 0.493 1.00 83.69 199 ASP A O 1
ATOM 1597 N N . ARG A 1 200 ? -0.457 2.822 0.605 1.00 84.75 200 ARG A N 1
ATOM 1598 C CA . ARG A 1 200 ? -0.454 1.432 0.112 1.00 84.75 200 ARG A CA 1
ATOM 1599 C C . ARG A 1 200 ? 0.018 1.313 -1.335 1.00 84.75 200 ARG A C 1
ATOM 1601 O O . ARG A 1 200 ? 0.806 0.417 -1.656 1.00 84.75 200 ARG A O 1
ATOM 1608 N N . VAL A 1 201 ? -0.472 2.186 -2.213 1.00 79.31 201 VAL A N 1
ATOM 1609 C CA . VAL A 1 201 ? -0.225 2.084 -3.656 1.00 79.31 201 VAL A CA 1
ATOM 1610 C C . VAL A 1 201 ? 1.131 2.676 -4.035 1.00 79.31 201 VAL A C 1
ATOM 1612 O O . VAL A 1 201 ? 1.928 2.005 -4.688 1.00 79.31 201 VAL A O 1
ATOM 1615 N N . ALA A 1 202 ? 1.441 3.892 -3.589 1.00 70.38 202 ALA A N 1
ATOM 1616 C CA . ALA A 1 202 ? 2.653 4.590 -3.998 1.00 70.38 202 ALA A CA 1
ATOM 1617 C C . ALA A 1 202 ? 3.912 4.109 -3.247 1.00 70.38 202 ALA A C 1
ATOM 1619 O O . ALA A 1 202 ? 4.990 4.079 -3.843 1.00 70.38 202 ALA A O 1
ATOM 1620 N N . SER A 1 203 ? 3.803 3.621 -2.000 1.00 66.06 203 SER A N 1
ATOM 1621 C CA . SER A 1 203 ? 4.944 2.996 -1.298 1.00 66.06 203 SER A CA 1
ATOM 1622 C C . SER A 1 203 ? 5.413 1.719 -1.998 1.00 66.06 203 SER A C 1
ATOM 1624 O O . SER A 1 203 ? 6.615 1.520 -2.185 1.00 66.06 203 SER A O 1
ATOM 1626 N N . SER A 1 204 ? 4.469 0.898 -2.471 1.00 65.62 204 SER A N 1
ATOM 1627 C CA . SER A 1 204 ? 4.763 -0.340 -3.204 1.00 65.62 204 SER A CA 1
ATOM 1628 C C . SER A 1 204 ? 5.569 -0.080 -4.482 1.00 65.62 204 SER A C 1
ATOM 1630 O O . SER A 1 204 ? 6.462 -0.833 -4.867 1.00 65.62 204 SER A O 1
ATOM 1632 N N . LEU A 1 205 ? 5.295 1.045 -5.135 1.00 59.00 205 LEU A N 1
ATOM 1633 C CA . LEU A 1 205 ? 5.841 1.356 -6.451 1.00 59.00 205 LEU A CA 1
ATOM 1634 C C . LEU A 1 205 ? 7.115 2.167 -6.390 1.00 59.00 205 LEU A C 1
ATOM 1636 O O . LEU A 1 205 ? 7.964 2.010 -7.255 1.00 59.00 205 LEU A O 1
ATOM 1640 N N . LEU A 1 206 ? 7.301 2.971 -5.349 1.00 58.16 206 LEU A N 1
ATOM 1641 C CA . LEU A 1 206 ? 8.606 3.545 -5.059 1.00 58.16 206 LEU A CA 1
ATOM 1642 C C . LEU A 1 206 ? 9.598 2.499 -4.614 1.00 58.16 206 LEU A C 1
ATOM 1644 O O . LEU A 1 206 ? 10.760 2.570 -4.986 1.00 58.16 206 LEU A O 1
ATOM 1648 N N . GLN A 1 207 ? 9.145 1.504 -3.868 1.00 55.12 207 GLN A N 1
ATOM 1649 C CA . GLN A 1 207 ? 9.950 0.335 -3.573 1.00 55.12 207 GLN A CA 1
ATOM 1650 C C . GLN A 1 207 ? 10.354 -0.397 -4.859 1.00 55.12 207 GLN A C 1
ATOM 1652 O O . GLN A 1 207 ? 11.527 -0.724 -5.017 1.00 55.12 207 GLN A O 1
ATOM 1657 N N . LEU A 1 208 ? 9.440 -0.553 -5.821 1.00 55.53 208 LEU A N 1
ATOM 1658 C CA . LEU A 1 208 ? 9.756 -1.114 -7.138 1.00 55.53 208 LEU A CA 1
ATOM 1659 C C . LEU A 1 208 ? 10.647 -0.212 -8.002 1.00 55.53 208 LEU A C 1
ATOM 1661 O O . LEU A 1 208 ? 11.574 -0.708 -8.629 1.00 55.53 208 LEU A O 1
ATOM 1665 N N . ALA A 1 209 ? 10.428 1.101 -8.015 1.00 54.28 209 ALA A N 1
ATOM 1666 C CA . ALA A 1 209 ? 11.277 2.061 -8.715 1.00 54.28 209 ALA A CA 1
ATOM 1667 C C . ALA A 1 209 ? 12.682 2.104 -8.100 1.00 54.28 209 ALA A C 1
ATOM 1669 O O . ALA A 1 209 ? 13.670 2.163 -8.823 1.00 54.28 209 ALA A O 1
ATOM 1670 N N . ASN A 1 210 ? 12.787 1.993 -6.775 1.00 52.81 210 ASN A N 1
ATOM 1671 C CA . ASN A 1 210 ? 14.053 1.848 -6.069 1.00 52.81 210 ASN A CA 1
ATOM 1672 C C . ASN A 1 210 ? 14.711 0.510 -6.411 1.00 52.81 210 ASN A C 1
ATOM 1674 O O . ASN A 1 210 ? 15.896 0.508 -6.709 1.00 52.81 210 ASN A O 1
ATOM 1678 N N . ALA A 1 211 ? 13.967 -0.597 -6.468 1.00 50.03 211 ALA A N 1
ATOM 1679 C CA . ALA A 1 211 ? 14.492 -1.883 -6.924 1.00 50.03 211 ALA A CA 1
ATOM 1680 C C . ALA A 1 211 ? 14.980 -1.820 -8.381 1.00 50.03 211 ALA A C 1
ATOM 1682 O O . ALA A 1 211 ? 16.044 -2.338 -8.685 1.00 50.03 211 ALA A O 1
ATOM 1683 N N . LEU A 1 212 ? 14.280 -1.115 -9.274 1.00 47.09 212 LEU A N 1
ATOM 1684 C CA . LEU A 1 212 ? 14.718 -0.878 -10.655 1.00 47.09 212 LEU A CA 1
ATOM 1685 C C . LEU A 1 212 ? 15.975 0.003 -10.722 1.00 47.09 212 LEU A C 1
ATOM 1687 O O . LEU A 1 212 ? 16.887 -0.281 -11.498 1.00 47.09 212 LEU A O 1
ATOM 1691 N N . VAL A 1 213 ? 16.059 1.046 -9.890 1.00 45.84 213 VAL A N 1
ATOM 1692 C CA . VAL A 1 213 ? 17.249 1.905 -9.772 1.00 45.84 213 VAL A CA 1
ATOM 1693 C C . VAL A 1 213 ? 18.433 1.114 -9.219 1.00 45.84 213 VAL A C 1
ATOM 1695 O O . VAL A 1 213 ? 19.555 1.336 -9.660 1.00 45.84 213 VAL A O 1
ATOM 1698 N N . VAL A 1 214 ? 18.199 0.183 -8.296 1.00 44.12 214 VAL A N 1
ATOM 1699 C CA . VAL A 1 214 ? 19.235 -0.679 -7.720 1.00 44.12 214 VAL A CA 1
ATOM 1700 C C . VAL A 1 214 ? 19.666 -1.764 -8.720 1.00 44.12 214 VAL A C 1
ATOM 1702 O O . VAL A 1 214 ? 20.865 -1.909 -8.929 1.00 44.12 214 VAL A O 1
ATOM 1705 N N . LEU A 1 215 ? 18.742 -2.391 -9.459 1.00 40.34 215 LEU A N 1
ATOM 1706 C CA . LEU A 1 215 ? 19.048 -3.298 -10.581 1.00 40.34 215 LEU A CA 1
ATOM 1707 C C . LEU A 1 215 ? 19.866 -2.612 -11.689 1.00 40.34 215 LEU A C 1
ATOM 1709 O O . LEU A 1 215 ? 20.718 -3.229 -12.320 1.00 40.34 215 LEU A O 1
ATOM 1713 N N . SER A 1 216 ? 19.641 -1.314 -11.911 1.00 37.84 216 SER A N 1
ATOM 1714 C CA . SER A 1 216 ? 20.439 -0.510 -12.850 1.00 37.84 216 SER A CA 1
ATOM 1715 C C . SER A 1 216 ? 21.848 -0.202 -12.328 1.00 37.84 216 SER A C 1
ATOM 1717 O O . SER A 1 216 ? 22.730 0.132 -13.111 1.00 37.84 216 SER A O 1
ATOM 1719 N N . LEU A 1 217 ? 22.063 -0.264 -11.009 1.00 38.19 217 LEU A N 1
ATOM 1720 C CA . LEU A 1 217 ? 23.365 -0.058 -10.367 1.00 38.19 217 LEU A CA 1
ATOM 1721 C C . LEU A 1 217 ? 24.164 -1.362 -10.238 1.00 38.19 217 LEU A C 1
ATOM 1723 O O . LEU A 1 217 ? 25.371 -1.301 -10.033 1.00 38.19 217 LEU A O 1
ATOM 1727 N N . THR A 1 218 ? 23.517 -2.525 -10.344 1.00 39.44 218 THR A N 1
ATOM 1728 C CA . THR A 1 218 ? 24.131 -3.838 -10.080 1.00 39.44 218 THR A CA 1
ATOM 1729 C C . THR A 1 218 ? 24.476 -4.618 -11.341 1.00 39.44 218 THR A C 1
ATOM 1731 O O . THR A 1 218 ? 25.034 -5.710 -11.255 1.00 39.44 218 THR A O 1
ATOM 1734 N N . ALA A 1 219 ? 24.254 -4.021 -12.516 1.00 38.66 219 ALA A N 1
ATOM 1735 C CA . ALA A 1 219 ? 24.756 -4.545 -13.782 1.00 38.66 219 ALA A CA 1
ATOM 1736 C C . ALA A 1 219 ? 26.298 -4.552 -13.876 1.00 38.66 219 ALA A C 1
ATOM 1738 O O . ALA A 1 219 ? 26.822 -5.208 -14.773 1.00 38.66 219 ALA A O 1
ATOM 1739 N N . GLU A 1 220 ? 27.020 -3.877 -12.965 1.00 37.88 220 GLU A N 1
ATOM 1740 C CA . GLU A 1 220 ? 28.493 -3.856 -12.968 1.00 37.88 220 GLU A CA 1
ATOM 1741 C C . GLU A 1 220 ? 29.191 -4.588 -11.808 1.00 37.88 220 GLU A C 1
ATOM 1743 O O . GLU A 1 220 ? 30.339 -4.952 -12.002 1.00 37.88 220 GLU A O 1
ATOM 1748 N N . ASP A 1 221 ? 28.555 -4.930 -10.678 1.00 39.84 221 ASP A N 1
ATOM 1749 C CA . ASP A 1 221 ? 29.214 -5.740 -9.627 1.00 39.84 221 ASP A CA 1
ATOM 1750 C C . ASP A 1 221 ? 28.197 -6.501 -8.751 1.00 39.84 221 ASP A C 1
ATOM 1752 O O . ASP A 1 221 ? 27.516 -5.945 -7.883 1.00 39.84 221 ASP A O 1
ATOM 1756 N N . GLY A 1 222 ? 28.107 -7.815 -8.964 1.00 42.50 222 GLY A N 1
ATOM 1757 C CA . GLY A 1 222 ? 27.084 -8.718 -8.417 1.00 42.50 222 GLY A CA 1
ATOM 1758 C C . GLY A 1 222 ? 27.159 -9.077 -6.923 1.00 42.50 222 GLY A C 1
ATOM 1759 O O . GLY A 1 222 ? 26.592 -10.096 -6.539 1.00 42.50 222 GLY A O 1
ATOM 1760 N N . GLU A 1 223 ? 27.817 -8.296 -6.059 1.00 40.81 223 GLU A N 1
ATOM 1761 C CA . GLU A 1 223 ? 27.964 -8.644 -4.626 1.00 40.81 223 GLU A CA 1
ATOM 1762 C C . GLU A 1 223 ? 27.415 -7.608 -3.629 1.00 40.81 223 GLU A C 1
ATOM 1764 O O . GLU A 1 223 ? 27.203 -7.927 -2.454 1.00 40.81 223 GLU A O 1
ATOM 1769 N N . ILE A 1 224 ? 27.139 -6.372 -4.051 1.00 41.28 224 ILE A N 1
ATOM 1770 C CA . ILE A 1 224 ? 26.838 -5.279 -3.106 1.00 41.28 224 ILE A CA 1
ATOM 1771 C C . ILE A 1 224 ? 25.357 -5.278 -2.669 1.00 41.28 224 ILE A C 1
ATOM 1773 O O . ILE A 1 224 ? 25.044 -4.949 -1.521 1.00 41.28 224 ILE A O 1
ATOM 1777 N N . GLU A 1 225 ? 24.440 -5.722 -3.534 1.00 41.84 225 GLU A N 1
ATOM 1778 C CA . GLU A 1 225 ? 22.984 -5.647 -3.310 1.00 41.84 225 GLU A CA 1
ATOM 1779 C C . GLU A 1 225 ? 22.476 -6.620 -2.235 1.00 41.84 225 GLU A C 1
ATOM 1781 O O . GLU A 1 225 ? 21.594 -6.285 -1.439 1.00 41.84 225 GLU A O 1
ATOM 1786 N N . VAL A 1 226 ? 23.100 -7.798 -2.130 1.00 37.69 226 VAL A N 1
ATOM 1787 C CA . VAL A 1 226 ? 22.728 -8.801 -1.123 1.00 37.69 226 VAL A CA 1
ATOM 1788 C C . VAL A 1 226 ? 22.961 -8.252 0.287 1.00 37.69 226 VAL A C 1
ATOM 1790 O O . VAL A 1 226 ? 22.174 -8.523 1.186 1.00 37.69 226 VAL A O 1
ATOM 1793 N N . ARG A 1 227 ? 23.979 -7.411 0.512 1.00 34.00 227 ARG A N 1
ATOM 1794 C CA . ARG A 1 227 ? 24.305 -6.921 1.862 1.00 34.00 227 ARG A CA 1
ATOM 1795 C C . ARG A 1 227 ? 23.312 -5.907 2.427 1.00 34.00 227 ARG A C 1
ATOM 1797 O O . ARG A 1 227 ? 23.051 -5.955 3.628 1.00 34.00 227 ARG A O 1
ATOM 1804 N N . ILE A 1 228 ? 22.765 -5.006 1.612 1.00 40.72 228 ILE A N 1
ATOM 1805 C CA . ILE A 1 228 ? 21.888 -3.927 2.107 1.00 40.72 228 ILE A CA 1
ATOM 1806 C C . ILE A 1 228 ? 20.494 -4.478 2.445 1.00 40.72 228 ILE A C 1
ATOM 1808 O O . ILE A 1 228 ? 19.954 -4.180 3.512 1.00 40.72 228 ILE A O 1
ATOM 1812 N N . LEU A 1 229 ? 19.946 -5.355 1.597 1.00 38.81 229 LEU A N 1
ATOM 1813 C CA . LEU A 1 229 ? 18.652 -5.999 1.847 1.00 38.81 229 LEU A CA 1
ATOM 1814 C C . LEU A 1 229 ? 18.726 -7.056 2.960 1.00 38.81 229 LEU A C 1
ATOM 1816 O O . LEU A 1 229 ? 17.855 -7.075 3.831 1.00 38.81 229 LEU A O 1
ATOM 1820 N N . VAL A 1 230 ? 19.808 -7.846 3.023 1.00 38.06 230 VAL A N 1
ATOM 1821 C CA . VAL A 1 230 ? 20.057 -8.760 4.157 1.00 38.06 230 VAL A CA 1
ATOM 1822 C C . VAL A 1 230 ? 20.247 -7.980 5.464 1.00 38.06 230 VAL A C 1
ATOM 1824 O O . VAL A 1 230 ? 19.816 -8.438 6.521 1.00 38.06 230 VAL A O 1
ATOM 1827 N N . GLY A 1 231 ? 20.832 -6.777 5.417 1.00 37.94 231 GLY A N 1
ATOM 1828 C CA . GLY A 1 231 ? 20.931 -5.880 6.572 1.00 37.94 231 GLY A CA 1
ATOM 1829 C C . GLY A 1 231 ? 19.562 -5.463 7.121 1.00 37.94 231 GLY A C 1
ATOM 1830 O O . GLY A 1 231 ? 19.323 -5.565 8.327 1.00 37.94 231 GLY A O 1
ATOM 1831 N N . TYR A 1 232 ? 18.637 -5.072 6.239 1.00 44.62 232 TYR A N 1
ATOM 1832 C CA . TYR A 1 232 ? 17.279 -4.669 6.617 1.00 44.62 232 TYR A CA 1
ATOM 1833 C C . TYR A 1 232 ? 16.432 -5.840 7.149 1.00 44.62 232 TYR A C 1
ATOM 1835 O O . TYR A 1 232 ? 15.728 -5.698 8.155 1.00 44.62 232 TYR A O 1
ATOM 1843 N N . GLU A 1 233 ? 16.520 -7.022 6.531 1.00 47.50 233 GLU A N 1
ATOM 1844 C CA . GLU A 1 233 ? 15.822 -8.222 7.013 1.00 47.50 233 GLU A CA 1
ATOM 1845 C C . GLU A 1 233 ? 16.344 -8.690 8.375 1.00 47.50 233 GLU A C 1
ATOM 1847 O O . GLU A 1 233 ? 15.541 -8.976 9.268 1.00 47.50 233 GLU A O 1
ATOM 1852 N N . ARG A 1 234 ? 17.664 -8.655 8.598 1.00 47.59 234 ARG A N 1
ATOM 1853 C CA . ARG A 1 234 ? 18.276 -9.030 9.881 1.00 47.59 234 ARG A CA 1
ATOM 1854 C C . ARG A 1 234 ? 17.826 -8.125 11.028 1.00 47.59 234 ARG A C 1
ATOM 1856 O O . ARG A 1 234 ? 17.525 -8.611 12.120 1.00 47.59 234 ARG A O 1
ATOM 1863 N N . GLU A 1 235 ? 17.724 -6.815 10.803 1.00 55.50 235 GLU A N 1
ATOM 1864 C CA . GLU A 1 235 ? 17.180 -5.893 11.807 1.00 55.50 235 GLU A CA 1
ATOM 1865 C C . GLU A 1 235 ? 15.689 -6.123 12.075 1.00 55.50 235 GLU A C 1
ATOM 1867 O O . GLU A 1 235 ? 15.234 -6.021 13.221 1.00 55.50 235 GLU A O 1
ATOM 1872 N N . ARG A 1 236 ? 14.914 -6.452 11.035 1.00 64.50 236 ARG A N 1
ATOM 1873 C CA . ARG A 1 236 ? 13.480 -6.730 11.157 1.00 64.50 236 ARG A CA 1
ATOM 1874 C C . ARG A 1 236 ? 13.220 -8.025 11.924 1.00 64.50 236 ARG A C 1
ATOM 1876 O O . ARG A 1 236 ? 12.323 -8.044 12.767 1.00 64.50 236 ARG A O 1
ATOM 1883 N N . GLU A 1 237 ? 14.005 -9.074 11.696 1.00 73.69 237 GLU A N 1
ATOM 1884 C CA . GLU A 1 237 ? 13.944 -10.319 12.472 1.00 73.69 237 GLU A CA 1
ATOM 1885 C C . GLU A 1 237 ? 14.332 -10.095 13.936 1.00 73.69 237 GLU A C 1
ATOM 1887 O O . GLU A 1 237 ? 13.591 -10.497 14.832 1.00 73.69 237 GLU A O 1
ATOM 1892 N N . LEU A 1 238 ? 15.404 -9.341 14.203 1.00 75.75 238 LEU A N 1
ATOM 1893 C CA . LEU A 1 238 ? 15.801 -8.970 15.568 1.00 75.75 238 LEU A CA 1
ATOM 1894 C C . LEU A 1 238 ? 14.736 -8.133 16.295 1.00 75.75 238 LEU A C 1
ATOM 1896 O O . LEU A 1 238 ? 14.592 -8.229 17.517 1.00 75.75 238 LEU A O 1
ATOM 1900 N N . LYS A 1 239 ? 13.979 -7.296 15.575 1.00 77.38 239 LYS A N 1
ATOM 1901 C CA . LYS A 1 239 ? 12.821 -6.579 16.135 1.00 77.38 239 LYS A CA 1
ATOM 1902 C C . LYS A 1 239 ? 11.653 -7.530 16.415 1.00 77.38 239 LYS A C 1
ATOM 1904 O O . LYS A 1 239 ? 11.084 -7.454 17.499 1.00 77.38 239 LYS A O 1
ATOM 1909 N N . ARG A 1 240 ? 11.331 -8.458 15.503 1.00 80.00 240 ARG A N 1
ATOM 1910 C CA . ARG A 1 240 ? 10.272 -9.467 15.721 1.00 80.00 240 ARG A CA 1
ATOM 1911 C C . ARG A 1 240 ? 10.579 -10.373 16.912 1.00 80.00 240 ARG A C 1
ATOM 1913 O O . ARG A 1 240 ? 9.686 -10.624 17.713 1.00 80.00 240 ARG A O 1
ATOM 1920 N N . GLU A 1 241 ? 11.819 -10.829 17.053 1.00 85.69 241 GLU A N 1
ATOM 1921 C CA . GLU A 1 241 ? 12.229 -11.678 18.177 1.00 85.69 241 GLU A CA 1
ATOM 1922 C C . GLU A 1 241 ? 12.218 -10.922 19.514 1.00 85.69 241 GLU A C 1
ATOM 1924 O O . GLU A 1 241 ? 11.806 -11.486 20.528 1.00 85.69 241 GLU A O 1
ATOM 1929 N N . ARG A 1 242 ? 12.562 -9.624 19.529 1.00 82.94 242 ARG A N 1
ATOM 1930 C CA . ARG A 1 242 ? 12.388 -8.778 20.724 1.00 82.94 242 ARG A CA 1
ATOM 1931 C C . ARG A 1 242 ? 10.926 -8.652 21.141 1.00 82.94 242 ARG A C 1
ATOM 1933 O O . ARG A 1 242 ? 10.620 -8.924 22.296 1.00 82.94 242 ARG A O 1
ATOM 1940 N N . VAL A 1 243 ? 10.035 -8.337 20.201 1.00 84.19 243 VAL A N 1
ATOM 1941 C CA . VAL A 1 243 ? 8.594 -8.224 20.482 1.00 84.19 243 VAL A CA 1
ATOM 1942 C C . VAL A 1 243 ? 8.031 -9.560 20.976 1.00 84.19 243 VAL A C 1
ATOM 1944 O O . VAL A 1 243 ? 7.350 -9.595 21.994 1.00 84.19 243 VAL A O 1
ATOM 1947 N N . LYS A 1 244 ? 8.375 -10.686 20.331 1.00 84.50 244 LYS A N 1
ATOM 1948 C CA . LYS A 1 244 ? 7.959 -12.024 20.791 1.00 84.50 244 LYS A CA 1
ATOM 1949 C C . LYS A 1 244 ? 8.430 -12.322 22.214 1.00 84.50 244 LYS A C 1
ATOM 1951 O O . LYS A 1 244 ? 7.681 -12.920 22.985 1.00 84.50 244 LYS A O 1
ATOM 1956 N N . LYS A 1 245 ? 9.662 -11.934 22.559 1.00 87.38 245 LYS A N 1
ATOM 1957 C CA . LYS A 1 245 ? 10.214 -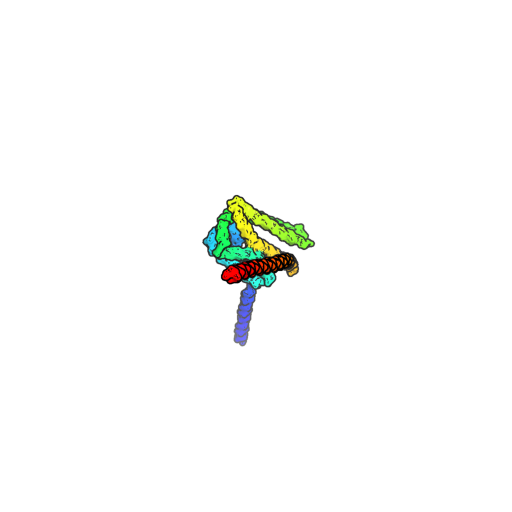12.121 23.904 1.00 87.38 245 LYS A CA 1
ATOM 1958 C C . LYS A 1 245 ? 9.464 -11.276 24.934 1.00 87.38 245 LYS A C 1
ATOM 1960 O O . LYS A 1 245 ? 9.049 -11.816 25.951 1.00 87.38 245 LYS A O 1
ATOM 1965 N N . GLU A 1 246 ? 9.218 -10.002 24.637 1.00 86.56 246 GLU A N 1
ATOM 1966 C CA . GLU A 1 246 ? 8.443 -9.105 25.504 1.00 86.56 246 GLU A CA 1
ATOM 1967 C C . GLU A 1 246 ? 7.021 -9.630 25.740 1.00 86.56 246 GLU A C 1
ATOM 1969 O O . GLU A 1 246 ? 6.585 -9.722 26.886 1.00 86.56 246 GLU A O 1
ATOM 1974 N N . THR A 1 247 ? 6.334 -10.080 24.683 1.00 84.06 247 THR A N 1
ATOM 1975 C CA . THR A 1 247 ? 4.997 -10.683 24.799 1.00 84.06 247 THR A CA 1
ATOM 1976 C C . THR A 1 247 ? 5.018 -11.969 25.630 1.00 84.06 247 THR A C 1
ATOM 1978 O O . THR A 1 247 ? 4.122 -12.198 26.443 1.00 84.06 247 THR A O 1
ATOM 1981 N N . ARG A 1 248 ? 6.041 -12.820 25.467 1.00 88.06 248 ARG A N 1
ATOM 1982 C CA . ARG A 1 248 ? 6.186 -14.053 26.256 1.00 88.06 248 ARG A CA 1
ATOM 1983 C C . ARG A 1 248 ? 6.371 -13.752 27.743 1.00 88.06 248 ARG A C 1
ATOM 1985 O O . ARG A 1 248 ? 5.715 -14.383 28.571 1.00 88.06 248 ARG A O 1
ATOM 1992 N N . ASP A 1 249 ? 7.223 -12.782 28.062 1.00 87.44 249 ASP A N 1
ATOM 1993 C CA . ASP A 1 249 ? 7.505 -12.371 29.438 1.00 87.44 249 ASP A CA 1
ATOM 1994 C C . ASP A 1 249 ? 6.263 -11.749 30.102 1.00 87.44 249 ASP A C 1
ATOM 1996 O O . ASP A 1 249 ? 6.016 -11.960 31.292 1.00 87.44 249 ASP A O 1
ATOM 2000 N N . GLU A 1 250 ? 5.450 -11.009 29.344 1.00 87.88 250 GLU A N 1
ATOM 2001 C CA . GLU A 1 250 ? 4.191 -10.430 29.821 1.00 87.88 250 GLU A CA 1
ATOM 2002 C C . GLU A 1 250 ? 3.130 -11.500 30.114 1.00 87.88 250 GLU A C 1
ATOM 2004 O O . GLU A 1 250 ? 2.557 -11.516 31.208 1.00 87.88 250 GLU A O 1
ATOM 2009 N N . ILE A 1 251 ? 2.948 -12.468 29.208 1.00 84.12 251 ILE A N 1
ATOM 2010 C CA . ILE A 1 251 ? 2.056 -13.617 29.431 1.00 84.12 251 ILE A CA 1
ATOM 2011 C C . ILE A 1 251 ? 2.492 -14.402 30.676 1.00 84.12 251 ILE A C 1
ATOM 2013 O O . ILE A 1 251 ? 1.652 -14.781 31.496 1.00 84.12 251 ILE A O 1
ATOM 2017 N N . GLU A 1 252 ? 3.793 -14.635 30.870 1.00 87.19 252 GLU A N 1
ATOM 2018 C CA . GLU A 1 252 ? 4.289 -15.359 32.044 1.00 87.19 252 GLU A CA 1
ATOM 2019 C C . GLU A 1 252 ? 3.995 -14.607 33.355 1.00 87.19 252 GLU A C 1
ATOM 2021 O O . GLU A 1 252 ? 3.557 -15.222 34.337 1.00 87.19 252 GLU A O 1
ATOM 2026 N N . ARG A 1 253 ? 4.162 -13.276 33.373 1.00 83.88 253 ARG A N 1
ATOM 2027 C CA . ARG A 1 253 ? 3.811 -12.434 34.531 1.00 83.88 253 ARG A CA 1
ATOM 2028 C C . ARG A 1 253 ? 2.321 -12.4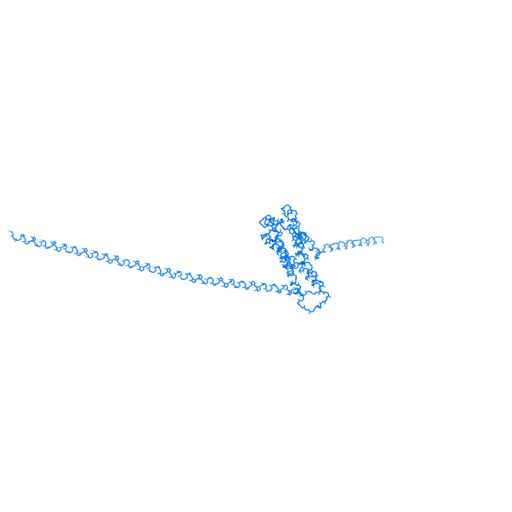90 34.842 1.00 83.88 253 ARG A C 1
ATOM 2030 O O . ARG A 1 253 ? 1.959 -12.707 36.000 1.00 83.88 253 ARG A O 1
ATOM 2037 N N . GLU A 1 254 ? 1.459 -12.357 33.836 1.00 81.00 254 GLU A N 1
ATOM 2038 C CA . GLU A 1 254 ? 0.013 -12.473 34.039 1.00 81.00 254 GLU A CA 1
ATOM 2039 C C . GLU A 1 254 ? -0.387 -13.848 34.575 1.00 81.00 254 GLU A C 1
ATOM 2041 O O . GLU A 1 254 ? -1.238 -13.954 35.460 1.00 81.00 254 GLU A O 1
ATOM 2046 N N . THR A 1 255 ? 0.226 -14.910 34.052 1.00 78.50 255 THR A N 1
ATOM 2047 C CA . THR A 1 255 ? -0.098 -16.286 34.445 1.00 78.50 255 THR A CA 1
ATOM 2048 C C . THR A 1 255 ? 0.306 -16.546 35.898 1.00 78.50 255 THR A C 1
ATOM 2050 O O . THR A 1 255 ? -0.472 -17.124 36.661 1.00 78.50 255 THR A O 1
ATOM 2053 N N . LYS A 1 256 ? 1.479 -16.049 36.321 1.00 82.94 256 LYS A N 1
ATOM 2054 C CA . LYS A 1 256 ? 1.922 -16.077 37.726 1.00 82.94 256 LYS A CA 1
ATOM 2055 C C . LYS A 1 256 ? 0.983 -15.285 38.636 1.00 82.94 256 LYS A C 1
ATOM 2057 O O . LYS A 1 256 ? 0.616 -15.782 39.702 1.00 82.94 256 LYS A O 1
ATOM 2062 N N . ASN A 1 257 ? 0.543 -14.104 38.203 1.00 81.06 257 ASN A N 1
ATOM 2063 C CA . ASN A 1 257 ? -0.358 -13.264 38.992 1.00 81.06 257 ASN A CA 1
ATOM 2064 C C . ASN A 1 257 ? -1.746 -13.917 39.160 1.00 81.06 257 ASN A C 1
ATOM 2066 O O . ASN A 1 257 ? -2.241 -14.049 40.278 1.00 81.06 257 ASN A O 1
ATOM 2070 N N . LYS A 1 258 ? -2.316 -14.464 38.075 1.00 79.75 258 LYS A N 1
ATOM 2071 C CA . LYS A 1 258 ? -3.567 -15.250 38.104 1.00 79.75 258 LYS A CA 1
ATOM 2072 C C . LYS A 1 258 ? -3.444 -16.496 38.993 1.00 79.75 258 LYS A C 1
ATOM 2074 O O . LYS A 1 258 ? -4.412 -16.882 39.649 1.00 79.75 258 LYS A O 1
ATOM 2079 N N . GLY A 1 259 ? -2.269 -17.128 39.038 1.00 76.56 259 GLY A N 1
ATOM 2080 C CA . GLY A 1 259 ? -1.971 -18.238 39.949 1.00 76.56 259 GLY A CA 1
ATOM 2081 C C . GLY A 1 259 ? -2.013 -17.821 41.422 1.00 76.56 259 GLY A C 1
ATOM 2082 O O . GLY A 1 259 ? -2.685 -18.470 42.226 1.00 76.56 259 GLY A O 1
ATOM 2083 N N . HIS A 1 260 ? -1.371 -16.699 41.758 1.00 73.44 260 HIS A N 1
ATOM 2084 C CA . HIS A 1 260 ? -1.411 -16.116 43.101 1.00 73.44 260 HIS A CA 1
ATOM 2085 C C . HIS A 1 260 ? -2.838 -15.745 43.529 1.00 73.44 260 HIS A C 1
ATOM 2087 O O . HIS A 1 260 ? -3.252 -16.077 44.641 1.00 73.44 260 HIS A O 1
ATOM 2093 N N . GLU A 1 261 ? -3.626 -15.123 42.648 1.00 71.88 261 GLU A N 1
ATOM 2094 C CA . GLU A 1 261 ? -5.025 -14.780 42.933 1.00 71.88 261 GLU A CA 1
ATOM 2095 C C . GLU A 1 261 ? -5.894 -16.017 43.196 1.00 71.88 261 GLU A C 1
ATOM 2097 O O . GLU A 1 261 ? -6.696 -16.020 44.136 1.00 71.88 261 GLU A O 1
ATOM 2102 N N . ARG A 1 262 ? -5.716 -17.097 42.418 1.00 72.25 262 ARG A N 1
ATOM 2103 C CA . ARG A 1 262 ? -6.412 -18.375 42.654 1.00 72.25 262 ARG A CA 1
ATOM 2104 C C . ARG A 1 262 ? -6.048 -18.971 44.010 1.00 72.25 262 ARG A C 1
ATOM 2106 O O . ARG A 1 262 ? -6.944 -19.344 44.763 1.00 72.25 262 ARG A O 1
ATOM 2113 N N . GLN A 1 263 ? -4.763 -18.990 44.359 1.00 79.56 263 GLN A N 1
ATOM 2114 C CA . GLN A 1 263 ? -4.303 -19.511 45.647 1.00 79.56 263 GLN A CA 1
ATOM 2115 C C . GLN A 1 263 ? -4.881 -18.711 46.827 1.00 79.56 263 GLN A C 1
ATOM 2117 O O . GLN A 1 263 ? -5.369 -19.299 47.796 1.00 79.56 263 GLN A O 1
ATOM 2122 N N . TYR A 1 264 ? -4.902 -17.378 46.728 1.00 71.75 264 TYR A N 1
ATOM 2123 C CA . TYR A 1 264 ? -5.529 -16.512 47.732 1.00 71.75 264 TYR A CA 1
ATOM 2124 C C . TYR A 1 264 ? -7.040 -16.751 47.850 1.00 71.75 264 TYR A C 1
ATOM 2126 O O . TYR A 1 264 ? -7.584 -16.769 48.961 1.00 71.75 264 TYR A O 1
ATOM 2134 N N . ARG A 1 265 ? -7.731 -16.959 46.723 1.00 76.62 265 ARG A N 1
ATOM 2135 C CA . ARG A 1 265 ? -9.167 -17.266 46.699 1.00 76.62 265 ARG A CA 1
ATOM 2136 C C . ARG A 1 265 ? -9.466 -18.597 47.390 1.00 76.62 265 ARG A C 1
ATOM 2138 O O . ARG A 1 265 ? -10.322 -18.631 48.276 1.00 76.62 265 ARG A O 1
ATOM 2145 N N . ASP A 1 266 ? -8.721 -19.647 47.062 1.00 82.56 266 ASP A N 1
ATOM 2146 C CA . ASP A 1 266 ? -8.891 -20.983 47.641 1.00 82.56 266 ASP A CA 1
ATOM 2147 C C . ASP A 1 266 ? -8.631 -20.985 49.152 1.00 82.56 266 ASP A C 1
ATOM 2149 O O . ASP A 1 266 ? -9.375 -21.588 49.935 1.00 82.56 266 ASP A O 1
ATOM 2153 N N . GLU A 1 267 ? -7.601 -20.269 49.601 1.00 83.25 267 GLU A N 1
ATOM 2154 C CA . GLU A 1 267 ? -7.285 -20.169 51.021 1.00 83.25 267 GLU A CA 1
ATOM 2155 C C . GLU A 1 267 ? -8.360 -19.388 51.796 1.00 83.25 267 GLU A C 1
ATOM 2157 O O . GLU A 1 267 ? -8.744 -19.769 52.911 1.00 83.25 267 GLU A O 1
ATOM 2162 N N . ARG A 1 268 ? -8.919 -18.331 51.192 1.00 83.94 268 ARG A N 1
ATOM 2163 C CA . ARG A 1 268 ? -10.051 -17.582 51.754 1.00 83.94 268 ARG A CA 1
ATOM 2164 C C . ARG A 1 268 ? -11.302 -18.454 51.862 1.00 83.94 268 ARG A C 1
ATOM 2166 O O . ARG A 1 268 ? -11.976 -18.432 52.896 1.00 83.94 268 ARG A O 1
ATOM 2173 N N . GLU A 1 269 ? -11.599 -19.257 50.844 1.00 86.25 269 GLU A N 1
ATOM 2174 C CA . GLU A 1 269 ? -12.723 -20.196 50.871 1.00 86.25 269 GLU A CA 1
ATOM 2175 C C . GLU A 1 269 ? -12.551 -21.274 51.945 1.00 86.25 269 GLU A C 1
ATOM 2177 O O . GLU A 1 269 ? -13.497 -21.553 52.690 1.00 86.25 269 GLU A O 1
ATOM 2182 N N . ARG A 1 270 ? -11.342 -21.826 52.109 1.00 85.12 270 ARG A N 1
ATOM 2183 C CA . ARG A 1 270 ? -11.032 -22.778 53.190 1.00 85.12 270 ARG A CA 1
ATOM 2184 C C . ARG A 1 270 ? -11.263 -22.166 54.571 1.00 85.12 270 ARG A C 1
ATOM 2186 O O . ARG A 1 270 ? -11.926 -22.788 55.405 1.00 85.12 270 ARG A O 1
ATOM 2193 N N . ARG A 1 271 ? -10.798 -20.932 54.806 1.00 85.31 271 ARG A N 1
ATOM 2194 C CA . ARG A 1 271 ? -11.040 -20.207 56.070 1.00 85.31 271 ARG A CA 1
ATOM 2195 C C . ARG A 1 271 ? -12.533 -19.993 56.328 1.00 85.31 271 ARG A C 1
ATOM 2197 O O . ARG A 1 271 ? -12.993 -20.194 57.452 1.00 85.31 271 ARG A O 1
ATOM 2204 N N . ASN A 1 272 ? -13.301 -19.640 55.299 1.00 85.50 272 ASN A N 1
ATOM 2205 C CA . ASN A 1 272 ? -14.748 -19.449 55.419 1.00 85.50 272 ASN A CA 1
ATOM 2206 C C . ASN A 1 272 ? -15.488 -20.760 55.719 1.00 85.50 272 ASN A C 1
ATOM 2208 O O . ASN A 1 272 ? -16.364 -20.780 56.586 1.00 85.50 272 ASN A O 1
ATOM 2212 N N . ARG A 1 273 ? -15.113 -21.869 55.063 1.00 87.25 273 ARG A N 1
ATOM 2213 C CA . ARG A 1 273 ? -15.677 -23.201 55.346 1.00 87.25 273 ARG A CA 1
ATOM 2214 C C . ARG A 1 273 ? -15.391 -23.639 56.782 1.00 87.25 273 ARG A C 1
ATOM 2216 O O . ARG A 1 273 ? -16.305 -24.127 57.443 1.00 87.25 273 ARG A O 1
ATOM 2223 N N . LYS A 1 274 ? -14.169 -23.411 57.279 1.00 88.31 274 LYS A N 1
ATOM 2224 C CA . LYS A 1 274 ? -13.793 -23.705 58.671 1.00 88.31 274 LYS A CA 1
ATOM 2225 C C . LYS A 1 274 ? -14.649 -22.909 59.661 1.00 88.31 274 LYS A C 1
ATOM 2227 O O . LYS A 1 274 ? -15.362 -23.509 60.454 1.00 88.31 274 LYS A O 1
ATOM 2232 N N . LYS A 1 275 ? -14.734 -21.582 59.495 1.00 85.56 275 LYS A N 1
ATOM 2233 C CA . LYS A 1 275 ? -15.596 -20.719 60.329 1.00 85.56 275 LYS A CA 1
ATOM 2234 C C . LYS A 1 275 ? -17.067 -21.150 60.327 1.00 85.56 275 LYS A C 1
ATOM 2236 O O . LYS A 1 275 ? -17.750 -21.009 61.339 1.00 85.56 275 LYS A O 1
ATOM 2241 N N . LYS A 1 276 ? -17.583 -21.640 59.194 1.00 84.75 276 LYS A N 1
ATOM 2242 C CA . LYS A 1 276 ? -18.972 -22.114 59.087 1.00 84.75 276 LYS A CA 1
ATOM 2243 C C . LYS A 1 276 ? -19.190 -23.412 59.874 1.00 84.75 276 LYS A C 1
ATOM 2245 O O . LYS A 1 276 ? -20.198 -23.505 60.570 1.00 84.75 276 LYS A O 1
ATOM 2250 N N . LYS A 1 277 ? -18.238 -24.354 59.812 1.00 84.25 277 LYS A N 1
ATOM 2251 C CA . LYS A 1 277 ? -18.247 -25.577 60.632 1.00 84.25 277 LYS A CA 1
ATOM 2252 C C . LYS A 1 277 ? -18.184 -25.251 62.125 1.00 84.25 277 LYS A C 1
ATOM 2254 O O . LYS A 1 277 ? -19.058 -25.693 62.860 1.00 84.25 277 LYS A O 1
ATOM 2259 N N . ASP A 1 278 ? -17.261 -24.385 62.541 1.00 85.25 278 ASP A N 1
ATOM 2260 C CA . ASP A 1 278 ? -17.091 -24.006 63.954 1.00 85.25 278 ASP A CA 1
ATOM 2261 C C . ASP A 1 278 ? -18.366 -23.354 64.534 1.00 85.25 278 ASP A C 1
ATOM 2263 O O . ASP A 1 278 ? -18.770 -23.616 65.671 1.00 85.25 278 ASP A O 1
ATOM 2267 N N . ARG A 1 279 ? -19.056 -22.527 63.728 1.00 82.44 279 ARG A N 1
ATOM 2268 C CA . ARG A 1 279 ? -20.354 -21.930 64.092 1.00 82.44 279 ARG A CA 1
ATOM 2269 C C . ARG A 1 279 ? -21.470 -22.968 64.210 1.00 82.44 279 ARG A C 1
ATOM 2271 O O . ARG A 1 279 ? -22.289 -22.846 65.116 1.00 82.44 279 ARG A O 1
ATOM 2278 N N . GLN A 1 280 ? -21.533 -23.946 63.305 1.00 80.62 280 GLN A N 1
ATOM 2279 C CA . GLN A 1 280 ? -22.518 -25.031 63.387 1.00 80.62 280 GLN A CA 1
ATOM 2280 C C . GLN A 1 280 ? -22.283 -25.904 64.617 1.00 80.62 280 GLN A C 1
ATOM 2282 O O . GLN A 1 280 ? -23.233 -26.219 65.324 1.00 80.62 280 GLN A O 1
ATOM 2287 N N . GLU A 1 281 ? -21.028 -26.226 64.917 1.00 79.62 281 GLU A N 1
ATOM 2288 C CA . GLU A 1 281 ? -20.678 -27.050 66.071 1.00 79.62 281 GLU A CA 1
ATOM 2289 C C . GLU A 1 281 ? -20.998 -26.337 67.395 1.00 79.62 281 GLU A C 1
ATOM 2291 O O . GLU A 1 281 ? -21.547 -26.936 68.317 1.00 79.62 281 GLU A O 1
ATOM 2296 N N . SER A 1 282 ? -20.743 -25.025 67.466 1.00 73.00 282 SER A N 1
ATOM 2297 C CA . SER A 1 282 ? -21.100 -24.201 68.629 1.00 73.00 282 SER A CA 1
ATOM 2298 C C . SER A 1 282 ? -22.616 -24.063 68.814 1.00 73.00 282 SER A C 1
ATOM 2300 O O . SER A 1 282 ? -23.087 -24.028 69.949 1.00 73.00 282 SER A O 1
ATOM 2302 N N . LYS A 1 283 ? -23.394 -23.994 67.721 1.00 77.38 283 LYS A N 1
ATOM 2303 C CA . LYS A 1 283 ? -24.866 -24.026 67.788 1.00 77.38 283 LYS A CA 1
ATOM 2304 C C . LYS A 1 283 ? -25.376 -25.377 68.283 1.00 77.38 283 LYS A C 1
ATOM 2306 O O . LYS A 1 283 ? -26.186 -25.393 69.197 1.00 77.38 283 LYS A O 1
ATOM 2311 N N . GLY A 1 284 ? -24.841 -26.480 67.754 1.00 73.38 284 GLY A N 1
ATOM 2312 C CA . GLY A 1 284 ? -25.202 -27.827 68.198 1.00 73.38 284 GLY A CA 1
ATOM 2313 C C . GLY A 1 284 ? -24.933 -28.042 69.689 1.00 73.38 284 GLY A C 1
ATOM 2314 O O . GLY A 1 284 ? -25.803 -28.527 70.398 1.00 73.38 284 GLY A O 1
ATOM 2315 N N . LYS A 1 285 ? -23.776 -27.592 70.198 1.00 75.94 285 LYS A N 1
ATOM 2316 C CA . LYS A 1 285 ? -23.455 -27.677 71.636 1.00 75.94 285 LYS A CA 1
ATOM 2317 C C . LYS A 1 285 ? -24.423 -26.870 72.507 1.00 75.94 285 LYS A C 1
ATOM 2319 O O . LYS A 1 285 ? -24.838 -27.368 73.546 1.00 75.94 285 LYS A O 1
ATOM 2324 N N . LYS A 1 286 ? -24.818 -25.664 72.076 1.00 72.94 286 LYS A N 1
ATOM 2325 C CA . LYS A 1 286 ? -25.818 -24.853 72.792 1.00 72.94 286 LYS A CA 1
ATOM 2326 C C . LYS A 1 286 ? -27.199 -25.508 72.806 1.00 72.94 286 LYS A C 1
ATOM 2328 O O . LYS A 1 286 ? -27.820 -25.545 73.857 1.00 72.94 286 LYS A O 1
ATOM 2333 N N . GLU A 1 287 ? -27.647 -26.052 71.676 1.00 72.38 287 GLU A N 1
ATOM 2334 C CA . GLU A 1 287 ? -28.938 -26.749 71.587 1.00 72.38 287 GLU A CA 1
ATOM 2335 C C . GLU A 1 287 ? -28.969 -28.023 72.444 1.00 72.38 287 GLU A C 1
ATOM 2337 O O . GLU A 1 287 ? -29.992 -28.322 73.056 1.00 72.38 287 GLU A O 1
ATOM 2342 N N . THR A 1 288 ? -27.864 -28.773 72.518 1.00 75.81 288 THR A N 1
ATOM 2343 C CA . THR A 1 288 ? -27.760 -29.940 73.408 1.00 75.81 288 THR A CA 1
ATOM 2344 C C . THR A 1 288 ? -27.818 -29.522 74.873 1.00 75.81 288 THR A C 1
ATOM 2346 O O . THR A 1 288 ? -28.596 -30.092 75.631 1.00 75.81 288 THR A O 1
ATOM 2349 N N . GLN A 1 289 ? -27.062 -28.489 75.250 1.00 74.25 289 GLN A N 1
ATOM 2350 C CA . GLN A 1 289 ? -27.031 -27.995 76.624 1.00 74.25 289 GLN A CA 1
ATOM 2351 C C . GLN A 1 289 ? -28.398 -27.446 77.060 1.00 74.25 289 GLN A C 1
ATOM 2353 O O . GLN A 1 289 ? -28.841 -27.710 78.167 1.00 74.25 289 GLN A O 1
ATOM 2358 N N . GLU A 1 290 ? -29.110 -26.744 76.178 1.00 79.00 290 GLU A N 1
ATOM 2359 C CA . GLU A 1 290 ? -30.462 -26.243 76.451 1.00 79.00 290 GLU A CA 1
ATOM 2360 C C . GLU A 1 290 ? -31.482 -27.381 76.631 1.00 79.00 290 GLU A C 1
ATOM 2362 O O . GLU A 1 290 ? -32.322 -27.321 77.528 1.00 79.00 290 GLU A O 1
ATOM 2367 N N . LYS A 1 291 ? -31.380 -28.458 75.838 1.00 78.69 291 LYS A N 1
ATOM 2368 C CA . LYS A 1 291 ? -32.223 -29.656 76.003 1.00 78.69 291 LYS A CA 1
ATOM 2369 C C . LYS A 1 291 ? -31.956 -30.386 77.316 1.00 78.69 291 LYS A C 1
ATOM 2371 O O . LYS A 1 291 ? -32.909 -30.839 77.944 1.00 78.69 291 LYS A O 1
ATOM 2376 N N . GLU A 1 292 ? -30.692 -30.495 77.721 1.00 78.31 292 GLU A N 1
ATOM 2377 C CA . GLU A 1 292 ? -30.311 -31.096 79.003 1.00 78.31 292 GLU A CA 1
ATOM 2378 C C . GLU A 1 292 ? -30.892 -30.297 80.177 1.00 78.31 292 GLU A C 1
ATOM 2380 O O . GLU A 1 292 ? -31.540 -30.887 81.038 1.00 78.31 292 GLU A O 1
ATOM 2385 N N . THR A 1 293 ? -30.791 -28.962 80.156 1.00 80.44 293 THR A N 1
ATOM 2386 C CA . THR A 1 293 ? -31.370 -28.099 81.202 1.00 80.44 293 THR A CA 1
ATOM 2387 C C . THR A 1 293 ? -32.895 -28.231 81.290 1.00 80.44 293 THR A C 1
ATOM 2389 O O . THR A 1 293 ? -33.450 -28.323 82.385 1.00 80.44 293 THR A O 1
ATOM 2392 N N . ILE A 1 294 ? -33.597 -28.272 80.149 1.00 84.94 294 ILE A N 1
ATOM 2393 C CA . ILE A 1 294 ? -35.064 -28.417 80.119 1.00 84.94 294 ILE A CA 1
ATOM 2394 C C . ILE A 1 294 ? -35.503 -29.767 80.706 1.00 84.94 294 ILE A C 1
ATOM 2396 O O . ILE A 1 294 ? -36.494 -29.828 81.442 1.00 84.94 294 ILE A O 1
ATOM 2400 N N . GLU A 1 295 ? -34.791 -30.849 80.386 1.00 85.88 295 GLU A N 1
ATOM 2401 C CA . GLU A 1 295 ? -35.109 -32.177 80.916 1.00 85.88 295 GLU A CA 1
ATOM 2402 C C . GLU A 1 295 ? -34.794 -32.265 82.418 1.00 85.88 295 GLU A C 1
ATOM 2404 O O . GLU A 1 295 ? -35.584 -32.824 83.180 1.00 85.88 295 GLU A O 1
ATOM 2409 N N . GLU A 1 296 ? -33.714 -31.631 82.878 1.00 84.25 296 GLU A N 1
ATOM 2410 C CA . GLU A 1 296 ? -33.367 -31.548 84.300 1.00 84.25 296 GLU A CA 1
ATOM 2411 C C . GLU A 1 296 ? -34.442 -30.791 85.108 1.00 84.25 296 GLU A C 1
ATOM 2413 O O . GLU A 1 296 ? -34.929 -31.290 86.129 1.00 84.25 296 GLU A O 1
ATOM 2418 N N . GLU A 1 297 ? -34.931 -29.651 84.602 1.00 87.19 297 GLU A N 1
ATOM 2419 C CA . GLU A 1 297 ? -36.048 -28.907 85.207 1.00 87.19 297 GLU A CA 1
ATOM 2420 C C . GLU A 1 297 ? -37.365 -29.699 85.221 1.00 87.19 297 GLU A C 1
ATOM 2422 O O . GLU A 1 297 ? -38.203 -29.544 86.123 1.00 87.19 297 GLU A O 1
ATOM 2427 N N . ARG A 1 298 ? -37.605 -30.528 84.200 1.00 88.62 298 ARG A N 1
ATOM 2428 C CA . ARG A 1 298 ? -38.781 -31.400 84.138 1.00 88.62 298 ARG A CA 1
ATOM 2429 C C . ARG A 1 298 ? -38.696 -32.497 85.199 1.00 88.62 298 ARG A C 1
ATOM 2431 O O . ARG A 1 298 ? -39.664 -32.682 85.942 1.00 88.62 298 ARG A O 1
ATOM 2438 N N . ILE A 1 299 ? -37.550 -33.168 85.312 1.00 86.75 299 ILE A N 1
ATOM 2439 C CA . ILE A 1 299 ? -37.300 -34.188 86.338 1.00 86.75 299 ILE A CA 1
ATOM 2440 C C . ILE A 1 299 ? -37.479 -33.582 87.737 1.00 86.75 299 ILE A C 1
ATOM 2442 O O . ILE A 1 299 ? -38.158 -34.162 88.588 1.00 86.75 299 ILE A O 1
ATOM 2446 N N . GLU A 1 300 ? -36.961 -32.375 87.983 1.00 88.12 300 GLU A N 1
ATOM 2447 C CA . GLU A 1 300 ? -37.104 -31.712 89.283 1.00 88.12 300 GLU A CA 1
ATOM 2448 C C . GLU A 1 300 ? -38.575 -31.393 89.623 1.00 88.12 300 GLU A C 1
ATOM 2450 O O . GLU A 1 300 ? -39.023 -31.574 90.766 1.00 88.12 300 GLU A O 1
ATOM 2455 N N . ARG A 1 301 ? -39.368 -30.965 88.629 1.00 88.50 301 ARG A N 1
ATOM 2456 C CA . ARG A 1 301 ? -40.818 -30.750 88.780 1.00 88.50 301 ARG A CA 1
ATOM 2457 C C . ARG A 1 301 ? -41.558 -32.043 89.119 1.00 88.50 301 ARG A C 1
ATOM 2459 O O . ARG A 1 301 ? -42.403 -32.033 90.021 1.00 88.50 301 ARG A O 1
ATOM 2466 N N . GLU A 1 302 ? -41.230 -33.147 88.452 1.00 89.06 302 GLU A N 1
ATOM 2467 C CA . GLU A 1 302 ? -41.811 -34.466 88.731 1.00 89.06 302 GLU A CA 1
ATOM 2468 C C . GLU A 1 302 ? -41.465 -34.943 90.154 1.00 89.06 302 GLU A C 1
ATOM 2470 O O . GLU A 1 302 ? -42.356 -35.363 90.903 1.00 89.06 302 GLU A O 1
ATOM 2475 N N . ILE A 1 303 ? -40.212 -34.773 90.595 1.00 88.06 303 ILE A N 1
ATOM 2476 C CA . ILE A 1 303 ? -39.773 -35.094 91.964 1.00 88.06 303 ILE A CA 1
ATOM 2477 C C . ILE A 1 303 ? -40.543 -34.263 93.003 1.00 88.06 303 ILE A C 1
ATOM 2479 O O . ILE A 1 303 ? -41.055 -34.815 93.986 1.00 88.06 303 ILE A O 1
ATOM 2483 N N . LYS A 1 304 ? -40.674 -32.943 92.796 1.00 90.38 304 LYS A N 1
ATOM 2484 C CA . LYS A 1 304 ? -41.448 -32.057 93.689 1.00 90.38 304 LYS A CA 1
ATOM 2485 C C . LYS A 1 304 ? -42.920 -32.473 93.762 1.00 90.38 304 LYS A C 1
ATOM 2487 O O . LYS A 1 304 ? -43.494 -32.499 94.854 1.00 90.38 304 LYS A O 1
ATOM 2492 N N . ALA A 1 305 ? -43.533 -32.840 92.637 1.00 88.12 305 ALA A N 1
ATOM 2493 C CA . ALA A 1 305 ? -44.911 -33.327 92.599 1.00 88.12 305 ALA A CA 1
ATOM 2494 C C . ALA A 1 305 ? -45.079 -34.654 93.363 1.00 88.12 305 ALA A C 1
ATOM 2496 O O . ALA A 1 305 ? -46.032 -34.808 94.136 1.00 88.12 305 ALA A O 1
ATOM 2497 N N . CYS A 1 306 ? -44.130 -35.582 93.212 1.00 83.06 306 CYS A N 1
ATOM 2498 C CA . CYS A 1 306 ? -44.099 -36.846 93.947 1.00 83.06 306 CYS A CA 1
ATOM 2499 C C . CYS A 1 306 ? -43.989 -36.634 95.465 1.00 83.06 306 CYS A C 1
ATOM 2501 O O . CYS A 1 306 ? -44.756 -37.233 96.225 1.00 83.06 306 CYS A O 1
ATOM 2503 N N . ARG A 1 307 ? -43.105 -35.733 95.920 1.00 85.69 307 ARG A N 1
ATOM 2504 C CA . ARG A 1 307 ? -42.985 -35.379 97.348 1.00 85.69 307 ARG A CA 1
ATOM 2505 C C . ARG A 1 307 ? -44.299 -34.839 97.915 1.00 85.69 307 ARG A C 1
ATOM 2507 O O . ARG A 1 307 ? -44.774 -35.356 98.923 1.00 85.69 307 ARG A O 1
ATOM 2514 N N . ARG A 1 308 ? -44.950 -33.897 97.220 1.00 86.44 308 ARG A N 1
ATOM 2515 C CA . ARG A 1 308 ? -46.255 -33.342 97.634 1.00 86.44 308 ARG A CA 1
ATOM 2516 C C . ARG A 1 308 ? -47.348 -34.410 97.723 1.00 86.44 308 ARG A C 1
ATOM 2518 O O . ARG A 1 308 ? -48.138 -34.401 98.665 1.00 86.44 308 ARG A O 1
ATOM 2525 N N . LYS A 1 309 ? -47.407 -35.341 96.761 1.00 85.56 309 LYS A N 1
ATOM 2526 C CA . LYS A 1 309 ? -48.350 -36.475 96.812 1.00 85.56 309 LYS A CA 1
ATOM 2527 C C . LYS A 1 309 ? -48.094 -37.354 98.036 1.00 85.56 309 LYS A C 1
ATOM 2529 O O . LYS A 1 309 ? -49.043 -37.712 98.727 1.00 85.56 309 LYS A O 1
ATOM 2534 N N . ARG A 1 310 ? -46.829 -37.664 98.334 1.00 82.50 310 ARG A N 1
ATOM 2535 C CA . ARG A 1 310 ? -46.445 -38.470 99.501 1.00 82.50 310 ARG A CA 1
ATOM 2536 C C . ARG A 1 310 ? -46.819 -37.788 100.818 1.00 82.50 310 ARG A C 1
ATOM 2538 O O . ARG A 1 310 ? -47.391 -38.442 101.682 1.00 82.50 310 ARG A O 1
ATOM 2545 N N . GLU A 1 311 ? -46.569 -36.488 100.954 1.00 82.81 311 GLU A N 1
ATOM 2546 C CA . GLU A 1 311 ? -46.948 -35.704 102.140 1.00 82.81 311 GLU A CA 1
ATOM 2547 C C . GLU A 1 311 ? -48.462 -35.675 102.362 1.00 82.81 311 GLU A C 1
ATOM 2549 O O . GLU A 1 311 ? -48.917 -35.894 103.484 1.00 82.81 311 GLU A O 1
ATOM 2554 N N . LYS A 1 312 ? -49.253 -35.477 101.298 1.00 81.38 312 LYS A N 1
ATOM 2555 C CA . LYS A 1 312 ? -50.721 -35.563 101.371 1.00 81.38 312 LYS A CA 1
ATOM 2556 C C . LYS A 1 312 ? -51.189 -36.949 101.813 1.00 81.38 312 LYS A C 1
ATOM 2558 O O . LYS A 1 312 ? -52.079 -37.047 102.649 1.00 81.38 312 LYS A O 1
ATOM 2563 N N . ASN A 1 313 ? -50.560 -38.007 101.303 1.00 76.88 313 ASN A N 1
ATOM 2564 C CA . ASN A 1 313 ? -50.898 -39.385 101.659 1.00 76.88 313 ASN A CA 1
ATOM 2565 C C . ASN A 1 313 ? -50.555 -39.704 103.129 1.00 76.88 313 ASN A C 1
ATOM 2567 O O . ASN A 1 313 ? -51.311 -40.382 103.819 1.00 76.88 313 ASN A O 1
ATOM 2571 N N . ILE A 1 314 ? -49.437 -39.172 103.636 1.00 75.62 314 ILE A N 1
ATOM 2572 C CA . ILE A 1 314 ? -49.060 -39.271 105.056 1.00 75.62 314 ILE A CA 1
ATOM 2573 C C . ILE A 1 314 ? -50.052 -38.500 105.938 1.00 75.62 314 ILE A C 1
ATOM 2575 O O . ILE A 1 314 ? -50.442 -38.999 106.990 1.00 75.62 314 ILE A O 1
ATOM 2579 N N . ARG A 1 315 ? -50.478 -37.302 105.515 1.00 69.38 315 ARG A N 1
ATOM 2580 C CA . ARG A 1 315 ? -51.429 -36.467 106.264 1.00 69.38 315 ARG A CA 1
ATOM 2581 C C . ARG A 1 315 ? -52.820 -37.115 106.328 1.00 69.38 315 ARG A C 1
ATOM 2583 O O . ARG A 1 315 ? -53.364 -37.244 107.416 1.00 69.38 315 ARG A O 1
ATOM 2590 N N . GLY A 1 316 ? -53.308 -37.655 105.209 1.00 66.56 316 GLY A N 1
ATOM 2591 C CA . GLY A 1 316 ? -54.562 -38.417 105.172 1.00 66.56 316 GLY A CA 1
ATOM 2592 C C . GLY A 1 316 ? -54.528 -39.686 106.033 1.00 66.56 316 GLY A C 1
ATOM 2593 O O . GLY A 1 316 ? -55.497 -39.989 106.721 1.00 66.56 316 GLY A O 1
ATOM 2594 N N . LYS A 1 317 ? -53.392 -40.401 106.088 1.00 65.31 317 LYS A N 1
ATOM 2595 C CA . LYS A 1 317 ? -53.241 -41.558 106.990 1.00 65.31 317 LYS A CA 1
ATOM 2596 C C . LYS A 1 317 ? -53.301 -41.189 108.477 1.00 65.31 317 LYS A C 1
ATOM 2598 O O . LYS A 1 317 ? -53.811 -41.992 109.248 1.00 65.31 317 LYS A O 1
ATOM 2603 N N . LYS A 1 318 ? -52.826 -40.002 108.876 1.00 62.50 318 LYS A N 1
ATOM 2604 C CA . LYS A 1 318 ? -52.944 -39.523 110.266 1.00 62.50 318 LYS A CA 1
ATOM 2605 C C . LYS A 1 318 ? -54.393 -39.201 110.641 1.00 62.50 318 LYS A C 1
ATOM 2607 O O . LYS A 1 318 ? -54.839 -39.623 111.695 1.00 62.50 318 LYS A O 1
ATOM 2612 N N . GLU A 1 319 ? -55.149 -38.572 109.743 1.00 59.59 319 GLU A N 1
ATOM 2613 C CA . GLU A 1 319 ? -56.574 -38.257 109.963 1.00 59.59 319 GLU A CA 1
ATOM 2614 C C . GLU A 1 319 ? -57.480 -39.505 110.002 1.00 59.59 319 GLU A C 1
ATOM 2616 O O . GLU A 1 319 ? -58.584 -39.452 110.535 1.00 59.59 319 GLU A O 1
ATOM 2621 N N . THR A 1 320 ? -57.019 -40.642 109.467 1.00 59.66 320 THR A N 1
ATOM 2622 C CA . THR A 1 320 ? -57.770 -41.914 109.488 1.00 59.66 320 THR A CA 1
ATOM 2623 C C . THR A 1 320 ? -57.466 -42.770 110.730 1.00 59.66 320 THR A C 1
ATOM 2625 O O . THR A 1 320 ? -58.167 -43.741 110.976 1.00 59.66 320 THR A O 1
ATOM 2628 N N . GLN A 1 321 ? -56.432 -42.435 111.514 1.00 58.06 321 GLN A N 1
ATOM 2629 C CA . GLN A 1 321 ? -56.085 -43.123 112.771 1.00 58.06 321 GLN A CA 1
ATOM 2630 C C . GLN A 1 321 ? -56.675 -42.451 114.026 1.00 58.06 321 GLN A C 1
ATOM 2632 O O . GLN A 1 321 ? -56.531 -42.990 115.118 1.00 58.06 321 GLN A O 1
ATOM 2637 N N . GLU A 1 322 ? -57.333 -41.298 113.876 1.00 53.12 322 GLU A N 1
ATOM 2638 C CA . GLU A 1 322 ? -57.927 -40.498 114.964 1.00 53.12 322 GLU A CA 1
ATOM 2639 C C . GLU A 1 322 ? -59.473 -40.545 114.990 1.00 53.12 322 GLU A C 1
ATOM 2641 O O . GLU A 1 322 ? -60.111 -39.771 115.702 1.00 53.12 322 GLU A O 1
ATOM 2646 N N . LYS A 1 323 ? -60.078 -41.460 114.223 1.00 46.94 323 LYS A N 1
ATOM 2647 C CA . LYS A 1 323 ? -61.507 -41.811 114.268 1.00 46.94 323 LYS A CA 1
ATOM 2648 C C . LYS A 1 323 ? -61.675 -43.263 114.684 1.00 46.94 323 LYS A C 1
ATOM 2650 O O . LYS A 1 323 ? -62.655 -43.536 115.406 1.00 46.94 323 LYS A O 1
#

pLDDT: mean 76.63, std 15.52, range [34.0, 95.88]

Foldseek 3Di:
DVVVVVVVVVVVVVVVVVVVVVVVVVVVPPDCLDPVQLVVLCVLVCCCAPLLNWLVDQDPVSLQVSLVSNVSSVVSNVVSLVPNHDPVRSVLLCVLQVLSVVLSVQCSDDDDSVVLCNVLSVLRNVLSVQLVVLVVQLVVQLVVLVVVVPPDDPPDPCSLVVSVVSNVVSVVSSLVSSLVSSCVRPNDSSSVVSSVSCCSNHSSVVSVVVVVVVVVVCVVPPPPVCVVVVVVVVVVVVVVVVVVVVVVVVVVVVVVVVVVVVVVVVVVVVVVVVVVVVVVVVVVVVVVVVVVVVVVVVVVVVVVVVVVVVVVVVVVVVVVVVD

Nearest PDB structures (foldseek):
  6u1s-assembly1_A  TM=2.265E-01  e=3.478E+00  synthetic construct